Protein AF-A0A4Y7SS35-F1 (afdb_monomer)

Structure (mmCIF, N/CA/C/O backbone):
data_AF-A0A4Y7SS35-F1
#
_entry.id   AF-A0A4Y7SS35-F1
#
loop_
_atom_site.group_PDB
_atom_site.id
_atom_site.type_symbol
_atom_site.label_atom_id
_atom_site.label_alt_id
_atom_site.label_comp_id
_atom_site.label_asym_id
_atom_site.label_entity_id
_atom_site.label_seq_id
_atom_site.pdbx_PDB_ins_code
_atom_site.Cartn_x
_atom_site.Cartn_y
_atom_site.Cartn_z
_atom_site.occupancy
_atom_site.B_iso_or_equiv
_atom_site.auth_seq_id
_atom_site.auth_comp_id
_atom_site.auth_asym_id
_atom_site.auth_atom_id
_atom_site.pdbx_PDB_model_num
ATOM 1 N N . MET A 1 1 ? 35.206 49.335 -45.745 1.00 44.12 1 MET A N 1
ATOM 2 C CA . MET A 1 1 ? 34.176 50.021 -44.935 1.00 44.12 1 MET A CA 1
ATOM 3 C C . MET A 1 1 ? 33.235 48.944 -44.400 1.00 44.12 1 MET A C 1
ATOM 5 O O . MET A 1 1 ? 32.328 48.532 -45.107 1.00 44.12 1 MET A O 1
ATOM 9 N N . SER A 1 2 ? 33.541 48.370 -43.234 1.00 45.47 2 SER A N 1
ATOM 10 C CA . SER A 1 2 ? 32.733 47.291 -42.647 1.00 45.47 2 SER A CA 1
ATOM 11 C C . SER A 1 2 ? 31.618 47.924 -41.820 1.00 45.47 2 SER A C 1
ATOM 13 O O . SER A 1 2 ? 31.909 48.637 -40.863 1.00 45.47 2 SER A O 1
ATOM 15 N N . ARG A 1 3 ? 30.358 47.755 -42.234 1.00 48.19 3 ARG A N 1
ATOM 16 C CA . ARG A 1 3 ? 29.195 48.205 -41.459 1.00 48.19 3 ARG A CA 1
ATOM 17 C C . ARG A 1 3 ? 28.781 47.073 -40.529 1.00 48.19 3 ARG A C 1
ATOM 19 O O . ARG A 1 3 ? 28.286 46.047 -40.985 1.00 48.19 3 ARG A O 1
ATOM 26 N N . THR A 1 4 ? 28.988 47.268 -39.235 1.00 51.53 4 THR A N 1
ATOM 27 C CA . THR A 1 4 ? 28.409 46.433 -38.183 1.00 51.53 4 THR A CA 1
ATOM 28 C C . THR A 1 4 ? 26.897 46.657 -38.157 1.00 51.53 4 THR A C 1
ATOM 30 O O . THR A 1 4 ? 26.438 47.775 -37.934 1.00 51.53 4 THR A O 1
ATOM 33 N N . LEU A 1 5 ? 26.123 45.611 -38.445 1.00 57.34 5 LEU A N 1
ATOM 34 C CA . LEU A 1 5 ? 24.664 45.615 -38.329 1.00 57.34 5 LEU A CA 1
ATOM 35 C C . LEU A 1 5 ? 24.284 45.473 -36.850 1.00 57.34 5 LEU A C 1
ATOM 37 O O . LEU A 1 5 ? 24.518 44.423 -36.254 1.00 57.34 5 LEU A O 1
ATOM 41 N N . GLU A 1 6 ? 23.708 46.520 -36.261 1.00 62.72 6 GLU A N 1
ATOM 42 C CA . GLU A 1 6 ? 23.121 46.441 -34.922 1.00 62.72 6 GLU A CA 1
ATOM 43 C C . GLU A 1 6 ? 21.733 45.778 -34.984 1.00 62.72 6 GLU A C 1
ATOM 45 O O . GLU A 1 6 ? 20.915 46.128 -35.843 1.00 62.72 6 GLU A O 1
ATOM 50 N N . PRO A 1 7 ? 21.434 44.813 -34.097 1.00 63.06 7 PRO A N 1
ATOM 51 C CA . PRO A 1 7 ? 20.141 44.146 -34.082 1.00 63.06 7 PRO A CA 1
ATOM 52 C C . PRO A 1 7 ? 19.013 45.100 -33.661 1.00 63.06 7 PRO A C 1
ATOM 54 O O . PRO A 1 7 ? 19.144 45.902 -32.738 1.00 63.06 7 PRO A O 1
ATOM 57 N N . SER A 1 8 ? 17.862 44.977 -34.329 1.00 75.12 8 SER A N 1
ATOM 58 C CA . SER A 1 8 ? 16.644 45.738 -34.024 1.00 75.12 8 SER A CA 1
ATOM 59 C C . SER A 1 8 ? 16.166 45.493 -32.585 1.00 75.12 8 SER A C 1
ATOM 61 O O . SER A 1 8 ? 16.165 44.358 -32.108 1.00 75.12 8 SER A O 1
ATOM 63 N N . LYS A 1 9 ? 15.666 46.539 -31.909 1.00 72.50 9 LYS A N 1
ATOM 64 C CA . LYS A 1 9 ? 15.071 46.447 -30.559 1.00 72.50 9 LYS A CA 1
ATOM 65 C C . LYS A 1 9 ? 13.972 45.382 -30.469 1.00 72.50 9 LYS A C 1
ATOM 67 O O . LYS A 1 9 ? 13.859 44.698 -29.457 1.00 72.50 9 LYS A O 1
ATOM 72 N N . THR A 1 10 ? 13.211 45.187 -31.546 1.00 69.50 10 THR A N 1
ATOM 73 C CA . THR A 1 10 ? 12.178 44.150 -31.638 1.00 69.50 10 THR A CA 1
ATOM 74 C C . THR A 1 10 ? 12.792 42.751 -31.607 1.00 69.50 10 THR A C 1
ATOM 76 O O . THR A 1 10 ? 12.271 41.872 -30.927 1.00 69.50 10 THR A O 1
ATOM 79 N N . PHE A 1 11 ? 13.931 42.553 -32.274 1.00 71.88 11 PHE A N 1
ATOM 80 C CA . PHE A 1 11 ? 14.661 41.283 -32.287 1.00 71.88 11 PHE A CA 1
ATOM 81 C C . PHE A 1 11 ? 15.243 40.952 -30.904 1.00 71.88 11 PHE A C 1
ATOM 83 O O . PHE A 1 11 ? 15.115 39.826 -30.432 1.00 71.88 11 PHE A O 1
ATOM 90 N N . ILE A 1 12 ? 15.791 41.956 -30.210 1.00 71.19 12 ILE A N 1
ATOM 91 C CA . ILE A 1 12 ? 16.306 41.815 -28.838 1.00 71.19 12 ILE A CA 1
ATOM 92 C C . ILE A 1 12 ? 15.176 41.444 -27.862 1.00 71.19 12 ILE A C 1
ATOM 94 O O . ILE A 1 12 ? 15.350 40.550 -27.037 1.00 71.19 12 ILE A O 1
ATOM 98 N N . MET A 1 13 ? 14.000 42.066 -27.987 1.00 70.31 13 MET A N 1
ATOM 99 C CA . MET A 1 13 ? 12.847 41.795 -27.119 1.00 70.31 13 MET A CA 1
ATOM 100 C C . MET A 1 13 ? 12.282 40.376 -27.307 1.00 70.31 13 MET A C 1
ATOM 102 O O . MET A 1 13 ? 11.952 39.713 -26.326 1.00 70.31 13 MET A O 1
ATOM 106 N N . HIS A 1 14 ? 12.219 39.874 -28.546 1.00 70.81 14 HIS A N 1
ATOM 107 C CA . HIS A 1 14 ? 11.780 38.498 -28.819 1.00 70.81 14 HIS A CA 1
ATOM 108 C C . HIS A 1 14 ? 12.794 37.469 -28.308 1.00 70.81 14 HIS A C 1
ATOM 110 O O . HIS A 1 14 ? 12.395 36.454 -27.742 1.00 70.81 14 HIS A O 1
ATOM 116 N N . LEU A 1 15 ? 14.096 37.747 -28.444 1.00 69.25 15 LEU A N 1
ATOM 117 C CA . LEU A 1 15 ? 15.160 36.889 -27.920 1.00 69.25 15 LEU A CA 1
ATOM 118 C C . LEU A 1 15 ? 15.138 36.823 -26.384 1.00 69.25 15 LEU A C 1
ATOM 120 O O . LEU A 1 15 ? 15.286 35.744 -25.817 1.00 69.25 15 LEU A O 1
ATOM 124 N N . GLN A 1 16 ? 14.893 37.952 -25.711 1.00 67.81 16 GLN A N 1
ATOM 125 C CA . GLN A 1 16 ? 14.722 3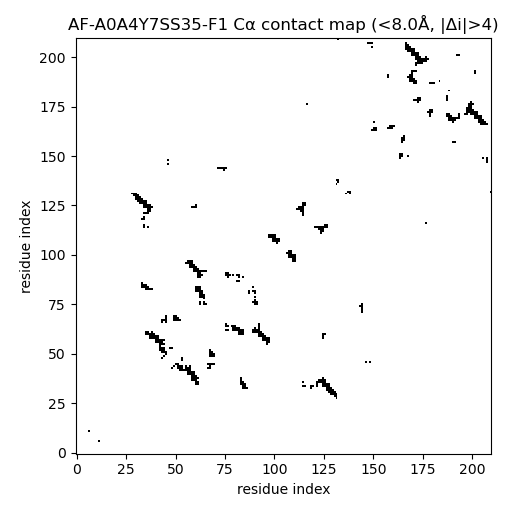8.003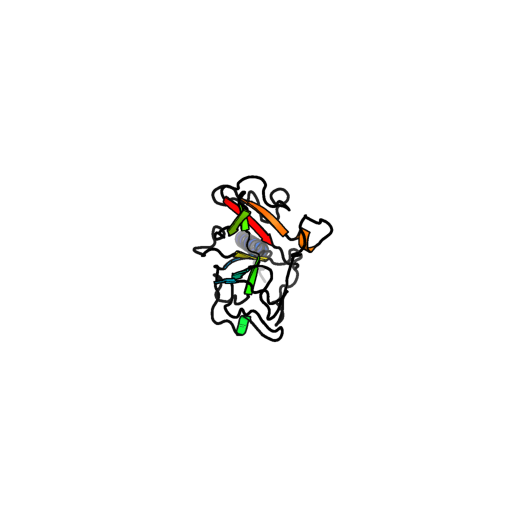 -24.255 1.00 67.81 16 GLN A CA 1
ATOM 126 C C . GLN A 1 16 ? 13.478 37.233 -23.794 1.00 67.81 16 GLN A C 1
ATOM 128 O O . GLN A 1 16 ? 13.557 36.475 -22.829 1.00 67.81 16 GLN A O 1
ATOM 133 N N . LEU A 1 17 ? 12.350 37.363 -24.500 1.00 63.91 17 LEU A N 1
ATOM 134 C CA . LEU A 1 17 ? 11.123 36.629 -24.182 1.00 63.91 17 LEU A CA 1
ATOM 135 C C . LEU A 1 17 ? 11.296 35.111 -24.371 1.00 63.91 17 LEU A C 1
ATOM 137 O O . LEU A 1 17 ? 10.851 34.333 -23.527 1.00 63.91 17 LEU A O 1
ATOM 141 N N . LEU A 1 18 ? 12.001 34.684 -25.427 1.00 63.09 18 LEU A N 1
ATOM 142 C CA . LEU A 1 18 ? 12.343 33.276 -25.650 1.00 63.09 18 LEU A CA 1
ATOM 143 C C . LEU A 1 18 ? 13.261 32.734 -24.546 1.00 63.09 18 LEU A C 1
ATOM 145 O O . LEU A 1 18 ? 13.047 31.628 -24.061 1.00 63.09 18 LEU A O 1
ATOM 149 N N . LEU A 1 19 ? 14.250 33.517 -24.109 1.00 61.34 19 LEU A N 1
ATOM 150 C CA . LEU A 1 19 ? 15.172 33.125 -23.040 1.00 61.34 19 LEU A CA 1
ATOM 151 C C . LEU A 1 19 ? 14.458 32.981 -21.680 1.00 61.34 19 LEU A C 1
ATOM 153 O O . LEU A 1 19 ? 14.781 32.084 -20.902 1.00 61.34 19 LEU A O 1
ATOM 157 N N . ILE A 1 20 ? 13.443 33.810 -21.409 1.00 63.06 20 ILE A N 1
ATOM 158 C CA . ILE A 1 20 ? 12.588 33.704 -20.213 1.00 63.06 20 ILE A CA 1
ATOM 159 C C . ILE A 1 20 ? 11.698 32.447 -20.278 1.00 63.06 20 ILE A C 1
ATOM 161 O O . ILE A 1 20 ? 11.588 31.720 -19.293 1.00 63.06 20 ILE A O 1
ATOM 165 N N . LEU A 1 21 ? 11.114 32.134 -21.439 1.00 60.41 21 LEU A N 1
ATOM 166 C CA . LEU A 1 21 ? 10.314 30.914 -21.636 1.00 60.41 21 LEU A CA 1
ATOM 167 C C . LEU A 1 21 ? 11.156 29.633 -21.524 1.00 60.41 21 LEU A C 1
ATOM 169 O O . LEU A 1 21 ? 10.708 28.655 -20.929 1.00 60.41 21 LEU A O 1
ATOM 173 N N . VAL A 1 22 ? 12.390 29.644 -22.038 1.00 61.06 22 VAL A N 1
ATOM 174 C CA . VAL A 1 22 ? 13.322 28.509 -21.935 1.00 61.06 22 VAL A CA 1
ATOM 175 C C . VAL A 1 22 ? 13.806 28.308 -20.493 1.00 61.06 22 VAL A C 1
ATOM 177 O O . VAL A 1 22 ? 13.935 27.173 -20.045 1.00 61.06 22 VAL A O 1
ATOM 180 N N . THR A 1 23 ? 14.023 29.380 -19.725 1.00 57.88 23 THR A N 1
ATOM 181 C CA . THR A 1 23 ? 14.453 29.272 -18.315 1.00 57.88 23 THR A CA 1
ATOM 182 C C . THR A 1 23 ? 13.321 28.872 -17.361 1.00 57.88 23 THR A C 1
ATOM 184 O O . THR A 1 23 ? 13.587 28.217 -16.353 1.00 57.88 23 THR A O 1
ATOM 187 N N . ALA A 1 24 ? 12.057 29.157 -17.695 1.00 56.38 24 ALA A N 1
ATOM 188 C CA . ALA A 1 24 ? 10.892 28.728 -16.913 1.00 56.38 24 ALA A CA 1
ATOM 189 C C . ALA A 1 24 ? 10.638 27.202 -16.939 1.00 56.38 24 ALA A C 1
ATOM 191 O O . ALA A 1 24 ? 9.894 26.690 -16.103 1.00 56.38 24 ALA A O 1
ATOM 192 N N . ALA A 1 25 ? 11.269 26.454 -17.852 1.00 56.38 25 ALA A N 1
ATOM 193 C CA . ALA A 1 25 ? 11.045 25.016 -18.027 1.00 56.38 25 ALA A CA 1
ATOM 194 C C . ALA A 1 25 ? 11.805 24.103 -17.035 1.00 56.38 25 ALA A C 1
ATOM 196 O O . ALA A 1 25 ? 11.626 22.887 -17.064 1.00 56.38 25 ALA A O 1
ATOM 197 N N . TYR A 1 26 ? 12.658 24.636 -16.152 1.00 56.25 26 TYR A N 1
ATOM 198 C CA . TYR A 1 26 ? 13.700 23.819 -15.505 1.00 56.25 26 TYR A CA 1
ATOM 199 C C . TYR A 1 26 ? 13.378 23.187 -14.143 1.00 56.25 26 TYR A C 1
ATOM 201 O O . TYR A 1 26 ? 14.266 22.579 -13.548 1.00 56.25 26 TYR A O 1
ATOM 209 N N . LYS A 1 27 ? 12.138 23.249 -13.640 1.00 53.72 27 LYS A N 1
ATOM 210 C CA . LYS A 1 27 ? 11.751 22.497 -12.427 1.00 53.72 27 LYS A CA 1
ATOM 211 C C . LYS A 1 27 ? 10.343 21.914 -12.516 1.00 53.72 27 LYS A C 1
ATOM 213 O O . LYS A 1 27 ? 9.444 22.323 -11.788 1.00 53.72 27 LYS A O 1
ATOM 218 N N . ALA A 1 28 ? 10.155 20.928 -13.390 1.00 58.16 28 ALA A N 1
ATOM 219 C CA . ALA A 1 28 ? 9.008 20.036 -13.267 1.00 58.16 28 ALA A CA 1
ATOM 220 C C . ALA A 1 28 ? 9.237 19.112 -12.061 1.00 58.16 28 ALA A C 1
ATOM 222 O O . ALA A 1 28 ? 10.205 18.349 -12.040 1.00 58.16 28 ALA A O 1
ATOM 223 N N . ASN A 1 29 ? 8.365 19.193 -11.051 1.00 63.28 29 ASN A N 1
ATOM 224 C CA . ASN A 1 29 ? 8.290 18.135 -10.054 1.00 63.28 29 ASN A CA 1
ATOM 225 C C . ASN A 1 29 ? 7.435 16.992 -10.600 1.00 63.28 29 ASN A C 1
ATOM 227 O O . ASN A 1 29 ? 6.220 17.147 -10.696 1.00 63.28 29 ASN A O 1
ATOM 231 N N . ALA A 1 30 ? 8.059 15.884 -11.013 1.00 71.12 30 ALA A N 1
ATOM 232 C CA . ALA A 1 30 ? 7.342 14.740 -11.558 1.00 71.12 30 ALA A CA 1
ATOM 233 C C . ALA A 1 30 ? 6.694 13.921 -10.431 1.00 71.12 30 ALA A C 1
ATOM 235 O O . ALA A 1 30 ? 7.355 13.493 -9.483 1.00 71.12 30 ALA A O 1
ATOM 236 N N . LEU A 1 31 ? 5.384 13.712 -10.552 1.00 82.12 31 LEU A N 1
ATOM 237 C CA . LEU A 1 31 ? 4.589 12.835 -9.703 1.00 82.12 31 LEU A CA 1
ATOM 238 C C . LEU A 1 31 ? 3.826 11.879 -10.615 1.00 82.12 31 LEU A C 1
ATOM 240 O O . LEU A 1 31 ? 3.039 12.330 -11.447 1.00 82.12 31 LEU A O 1
ATOM 244 N N . LEU A 1 32 ? 4.013 10.574 -10.425 1.00 88.69 32 LEU A N 1
ATOM 245 C CA . LEU A 1 32 ? 3.102 9.586 -10.996 1.00 88.69 32 LEU A CA 1
ATOM 246 C C . LEU A 1 32 ? 2.025 9.291 -9.963 1.00 88.69 32 LEU A C 1
ATOM 248 O O . LEU A 1 32 ? 2.339 8.938 -8.829 1.00 88.69 32 LEU A O 1
ATOM 252 N N . ARG A 1 33 ? 0.763 9.454 -10.358 1.00 90.31 33 ARG A N 1
ATOM 253 C CA . ARG A 1 33 ? -0.406 9.142 -9.537 1.00 90.31 33 ARG A CA 1
ATOM 254 C C . ARG A 1 33 ? -1.377 8.323 -10.367 1.00 90.31 33 ARG A C 1
ATOM 256 O O . ARG A 1 33 ? -1.893 8.818 -11.364 1.00 90.31 33 ARG A O 1
ATOM 263 N N . PHE A 1 34 ? -1.641 7.099 -9.938 1.00 92.94 34 PHE A N 1
ATOM 264 C CA . PHE A 1 34 ? -2.451 6.161 -10.705 1.00 92.94 34 PHE A CA 1
ATOM 265 C C . PHE A 1 34 ? -3.205 5.185 -9.812 1.00 92.94 34 PHE A C 1
ATOM 267 O O . PHE A 1 34 ? -2.867 5.005 -8.642 1.00 92.94 34 PHE A O 1
ATOM 274 N N . ALA A 1 35 ? -4.265 4.590 -10.353 1.00 95.19 35 ALA A N 1
ATOM 275 C CA . ALA A 1 35 ? -5.055 3.598 -9.642 1.00 95.19 35 ALA A CA 1
ATOM 276 C C . ALA A 1 35 ? -4.649 2.184 -10.057 1.00 95.19 35 ALA A C 1
ATOM 278 O O . ALA A 1 35 ? -4.351 1.935 -11.225 1.00 95.19 35 ALA A O 1
ATOM 279 N N . CYS A 1 36 ? -4.712 1.260 -9.105 1.00 96.38 36 CYS A N 1
ATOM 280 C CA . CYS A 1 36 ? -4.679 -0.170 -9.368 1.00 96.38 36 CYS A CA 1
ATOM 281 C C . CYS A 1 36 ? -5.900 -0.813 -8.722 1.00 96.38 36 CYS A C 1
ATOM 283 O O . CYS A 1 36 ? -6.144 -0.623 -7.528 1.00 96.38 36 CYS A O 1
ATOM 285 N N . SER A 1 37 ? -6.682 -1.543 -9.514 1.00 95.62 37 SER A N 1
ATOM 286 C CA . SER A 1 37 ? -7.900 -2.208 -9.039 1.00 95.62 37 SER A CA 1
ATOM 287 C C . SER A 1 37 ? -7.567 -3.405 -8.149 1.00 95.62 37 SER A C 1
ATOM 289 O O . SER A 1 37 ? -6.480 -3.976 -8.244 1.00 95.62 37 SER A O 1
ATOM 291 N N . GLN A 1 38 ? -8.508 -3.805 -7.292 1.00 95.19 38 GLN A N 1
ATOM 292 C CA . GLN A 1 38 ? -8.378 -5.015 -6.481 1.00 95.19 38 GLN A CA 1
ATOM 293 C C . GLN A 1 38 ? -8.185 -6.232 -7.397 1.00 95.19 38 GLN A C 1
ATOM 295 O O . GLN A 1 38 ? -9.093 -6.569 -8.153 1.00 95.19 38 GLN A O 1
ATOM 300 N N . LEU A 1 39 ? -7.036 -6.905 -7.288 1.00 94.56 39 LEU A N 1
ATOM 301 C CA . LEU A 1 39 ? -6.815 -8.200 -7.929 1.00 94.56 39 LEU A CA 1
ATOM 302 C C . LEU A 1 39 ? -7.535 -9.285 -7.124 1.00 94.56 39 LEU A C 1
ATOM 304 O O . LEU A 1 39 ? -8.404 -9.991 -7.624 1.00 94.56 39 LEU A O 1
ATOM 308 N N . VAL A 1 40 ? -7.197 -9.371 -5.839 1.00 95.06 40 VAL A N 1
ATOM 309 C CA . VAL A 1 40 ? -7.627 -10.443 -4.940 1.00 95.06 40 VAL A CA 1
ATOM 310 C C . VAL A 1 40 ? -7.482 -9.997 -3.480 1.00 95.06 40 VAL A C 1
ATOM 312 O O . VAL A 1 40 ? -6.727 -9.072 -3.174 1.00 95.06 40 VAL A O 1
ATOM 315 N N . VAL A 1 41 ? -8.248 -10.615 -2.575 1.00 95.69 41 VAL A N 1
ATOM 316 C CA . VAL A 1 41 ? -8.084 -10.457 -1.125 1.00 95.69 41 VAL A CA 1
ATOM 317 C C . VAL A 1 41 ? -7.820 -11.816 -0.503 1.00 95.69 41 VAL A C 1
ATOM 319 O O . VAL A 1 41 ? -8.732 -12.632 -0.429 1.00 95.69 41 VAL A O 1
ATOM 322 N N . GLU A 1 42 ? -6.590 -12.038 -0.051 1.00 96.25 42 GLU A N 1
ATOM 323 C CA . GLU A 1 42 ? -6.121 -13.347 0.408 1.00 96.25 42 GLU A CA 1
ATOM 324 C C . GLU A 1 42 ? -5.179 -13.243 1.603 1.00 96.25 42 GLU A C 1
ATOM 326 O O . GLU A 1 42 ? -4.635 -12.183 1.928 1.00 96.25 42 GLU A O 1
ATOM 331 N N . ARG A 1 43 ? -4.995 -14.372 2.292 1.00 96.44 43 ARG A N 1
ATOM 332 C CA . ARG A 1 43 ? -4.089 -14.491 3.445 1.00 96.44 43 ARG A CA 1
ATOM 333 C C . ARG A 1 43 ? -2.658 -14.765 2.994 1.00 96.44 43 ARG A C 1
ATOM 335 O O . ARG A 1 43 ? -2.021 -15.698 3.479 1.00 96.44 43 ARG A O 1
ATOM 342 N N . PHE A 1 44 ? -2.165 -13.977 2.047 1.00 96.19 44 PHE A N 1
ATOM 343 C CA . PHE A 1 44 ? -0.812 -14.093 1.508 1.00 96.19 44 PHE A CA 1
ATOM 344 C C . PHE A 1 44 ? 0.030 -12.916 1.982 1.00 96.19 44 PHE A C 1
ATOM 346 O O . PHE A 1 44 ? -0.397 -11.766 1.904 1.00 96.19 44 PHE A O 1
ATOM 353 N N . ASP A 1 45 ? 1.212 -13.222 2.505 1.00 95.62 45 ASP A N 1
ATOM 354 C CA . ASP A 1 45 ? 2.215 -12.233 2.888 1.00 95.62 45 ASP A CA 1
ATOM 355 C C . ASP A 1 45 ? 3.612 -12.827 2.686 1.00 95.62 45 ASP A C 1
ATOM 357 O O . ASP A 1 45 ? 4.229 -13.330 3.628 1.00 95.62 45 ASP A O 1
ATOM 361 N N . PRO A 1 46 ? 4.107 -12.831 1.444 1.00 94.50 46 PRO A N 1
ATOM 362 C CA . PRO A 1 46 ? 5.377 -13.464 1.118 1.00 94.50 46 PRO A CA 1
ATOM 363 C C . PRO A 1 46 ? 6.600 -12.732 1.696 1.00 94.50 46 PRO A C 1
ATOM 365 O O . PRO A 1 46 ? 7.716 -13.235 1.574 1.00 94.50 46 PRO A O 1
ATOM 368 N N . LEU A 1 47 ? 6.426 -11.556 2.316 1.00 93.25 47 LEU A N 1
ATOM 369 C CA . LEU A 1 47 ? 7.505 -10.866 3.030 1.00 93.25 47 LEU A CA 1
ATOM 370 C C . LEU A 1 47 ? 7.568 -11.260 4.505 1.00 93.25 47 LEU A C 1
ATOM 372 O O . LEU A 1 47 ? 8.667 -11.443 5.023 1.00 93.25 47 LEU A O 1
ATOM 376 N N . VAL A 1 48 ? 6.422 -11.403 5.177 1.00 93.12 48 VAL A N 1
ATOM 377 C CA . VAL A 1 48 ? 6.379 -11.707 6.620 1.00 93.12 48 VAL A CA 1
ATOM 378 C C . VAL A 1 48 ? 6.261 -13.207 6.895 1.00 93.12 48 VAL A C 1
ATOM 380 O O . VAL A 1 48 ? 6.884 -13.717 7.824 1.00 93.12 48 VAL A O 1
ATOM 383 N N . THR A 1 49 ? 5.477 -13.933 6.097 1.00 94.19 49 THR A N 1
ATOM 384 C CA . THR A 1 49 ? 5.212 -15.370 6.269 1.00 94.19 49 THR A CA 1
ATOM 385 C C . THR A 1 49 ? 5.343 -16.126 4.938 1.00 94.19 49 THR A C 1
ATOM 387 O O . THR A 1 49 ? 4.352 -16.671 4.444 1.00 94.19 49 THR A O 1
ATOM 390 N N . PRO A 1 50 ? 6.544 -16.171 4.332 1.00 94.44 50 PRO A N 1
ATOM 391 C CA . PRO A 1 50 ? 6.753 -16.814 3.037 1.00 94.44 50 PRO A CA 1
ATOM 392 C C . PRO A 1 50 ? 6.386 -18.302 3.074 1.00 94.44 50 PRO A C 1
ATOM 394 O O . PRO A 1 50 ? 6.812 -19.042 3.960 1.00 94.44 50 PRO A O 1
ATOM 397 N N . GLY A 1 51 ? 5.587 -18.736 2.100 1.00 95.44 51 GLY A N 1
ATOM 398 C CA . GLY A 1 51 ? 5.135 -20.122 1.952 1.00 95.44 51 GLY A CA 1
ATOM 399 C C . GLY A 1 51 ? 4.073 -20.563 2.963 1.00 95.44 51 GLY A C 1
ATOM 400 O O . GLY A 1 51 ? 3.705 -21.735 2.981 1.00 95.44 51 GLY A O 1
ATOM 401 N N . MET A 1 52 ? 3.574 -19.655 3.808 1.00 96.25 52 MET A N 1
ATOM 402 C CA . MET A 1 52 ? 2.614 -19.960 4.867 1.00 96.25 52 MET A CA 1
ATOM 403 C C . MET A 1 52 ? 1.395 -19.044 4.803 1.00 96.25 52 MET A C 1
ATOM 405 O O . MET A 1 52 ? 1.481 -17.885 4.401 1.00 96.25 52 MET A O 1
ATOM 409 N N . VAL A 1 53 ? 0.250 -19.558 5.259 1.00 96.88 53 VAL A N 1
ATOM 410 C CA . VAL A 1 53 ? -0.973 -18.759 5.398 1.00 96.88 53 VAL A CA 1
ATOM 411 C C . VAL A 1 53 ? -0.724 -17.627 6.394 1.00 96.88 53 VAL A C 1
ATOM 413 O O . VAL A 1 53 ? -0.456 -17.872 7.572 1.00 96.88 53 VAL A O 1
ATOM 416 N N . SER A 1 54 ? -0.853 -16.385 5.930 1.00 95.00 54 SER A N 1
ATOM 417 C CA . SER A 1 54 ? -0.601 -15.194 6.737 1.00 95.00 54 SER A CA 1
ATOM 418 C C . SER A 1 54 ? -1.606 -15.073 7.890 1.00 95.00 54 SER A C 1
ATOM 420 O O . SER A 1 54 ? -2.796 -15.391 7.730 1.00 95.00 54 SER A O 1
ATOM 422 N N . PRO A 1 55 ? -1.182 -14.596 9.076 1.00 93.06 55 PRO A N 1
ATOM 423 C CA . PRO A 1 55 ? -2.102 -14.240 10.155 1.00 93.06 55 PRO A CA 1
ATOM 424 C C . PRO A 1 55 ? -3.017 -13.059 9.790 1.00 93.06 55 PRO A C 1
ATOM 426 O O . PRO A 1 55 ? -4.090 -12.936 10.379 1.00 93.06 55 PRO A O 1
ATOM 429 N N . HIS A 1 56 ? -2.639 -12.232 8.809 1.00 92.19 56 HIS A N 1
ATOM 430 C CA . HIS A 1 56 ? -3.446 -11.120 8.311 1.00 92.19 56 HIS A CA 1
ATOM 431 C C . HIS A 1 56 ? -4.047 -11.422 6.939 1.00 92.19 56 HIS A C 1
ATOM 433 O O . HIS A 1 56 ? -3.575 -12.277 6.191 1.00 92.19 56 HIS A O 1
ATOM 439 N N . LEU A 1 57 ? -5.128 -10.708 6.627 1.00 95.12 57 LEU A N 1
ATOM 440 C CA . LEU A 1 57 ? -5.742 -10.714 5.308 1.00 95.12 57 LEU A CA 1
ATOM 441 C C . LEU A 1 57 ? -5.321 -9.442 4.572 1.00 95.12 57 LEU A C 1
ATOM 443 O O . LEU A 1 57 ? -5.409 -8.343 5.129 1.00 95.12 57 LEU A O 1
ATOM 447 N N . HIS A 1 58 ? -4.892 -9.594 3.324 1.00 96.19 58 HIS A N 1
ATOM 448 C CA . HIS A 1 58 ? -4.371 -8.498 2.522 1.00 96.19 58 HIS A CA 1
ATOM 449 C C . HIS A 1 58 ? -5.222 -8.270 1.283 1.00 96.19 58 HIS A C 1
ATOM 451 O O . HIS A 1 58 ? -5.678 -9.217 0.648 1.00 96.19 58 HIS A O 1
ATOM 457 N N . GLN A 1 59 ? -5.423 -7.003 0.927 1.00 96.12 59 GLN A N 1
ATOM 458 C CA . GLN A 1 59 ? -5.864 -6.628 -0.408 1.00 96.12 59 GLN A CA 1
ATOM 459 C C . GLN A 1 59 ? -4.636 -6.542 -1.308 1.00 96.12 59 GLN A C 1
ATOM 461 O O . GLN A 1 59 ? -3.716 -5.801 -0.979 1.00 96.12 59 GLN A O 1
ATOM 466 N N . ILE A 1 60 ? -4.658 -7.233 -2.443 1.00 97.19 60 ILE A N 1
ATOM 467 C CA . ILE A 1 60 ? -3.549 -7.308 -3.398 1.00 97.19 60 ILE A CA 1
ATOM 468 C C . ILE A 1 60 ? -3.946 -6.597 -4.699 1.00 97.19 60 ILE A C 1
ATOM 470 O O . ILE A 1 60 ? -5.085 -6.724 -5.162 1.00 97.19 60 ILE A O 1
ATOM 474 N N . VAL A 1 61 ? -3.013 -5.840 -5.279 1.00 97.62 61 VAL A N 1
ATOM 475 C CA . VAL A 1 61 ? -3.133 -5.163 -6.582 1.00 97.62 61 VAL A CA 1
ATOM 476 C C . VAL A 1 61 ? -1.804 -5.229 -7.350 1.00 97.62 61 VAL A C 1
ATOM 478 O O . VAL A 1 61 ? -0.760 -5.527 -6.765 1.00 97.62 61 VAL A O 1
ATOM 481 N N . GLY A 1 62 ? -1.830 -4.853 -8.630 1.00 97.62 62 GLY A N 1
ATOM 482 C CA . GLY A 1 62 ? -0.647 -4.760 -9.483 1.00 97.62 62 GLY A CA 1
ATOM 483 C C . GLY A 1 62 ? -0.491 -5.981 -10.381 1.00 97.62 62 GLY A C 1
ATOM 484 O O . GLY A 1 62 ? -1.495 -6.483 -10.890 1.00 97.62 62 GLY A O 1
ATOM 485 N N . GLY A 1 63 ? 0.752 -6.423 -10.582 1.00 97.31 63 GLY A N 1
ATOM 486 C CA . GLY A 1 63 ? 1.093 -7.588 -11.402 1.00 97.31 63 GLY A CA 1
ATOM 487 C C . GLY A 1 63 ? 0.471 -8.898 -10.901 1.00 97.31 63 GLY A C 1
ATOM 488 O O . GLY A 1 63 ? 0.207 -9.057 -9.707 1.00 97.31 63 GLY A O 1
ATOM 489 N N . ASP A 1 64 ? 0.264 -9.851 -11.808 1.00 95.94 64 ASP A N 1
ATOM 490 C CA . ASP A 1 64 ? -0.293 -11.183 -11.526 1.00 95.94 64 ASP A CA 1
ATOM 491 C C . ASP A 1 64 ? 0.742 -12.221 -11.057 1.00 95.94 64 ASP A C 1
ATOM 493 O O . ASP A 1 64 ? 0.350 -13.283 -10.573 1.00 95.94 64 ASP A O 1
ATOM 497 N N . ALA A 1 65 ? 2.047 -11.924 -11.104 1.00 95.06 65 ALA A N 1
ATOM 498 C CA . ALA A 1 65 ? 3.083 -12.760 -10.486 1.00 95.06 65 ALA A CA 1
ATOM 499 C C . ALA A 1 65 ? 3.115 -12.606 -8.952 1.00 95.06 65 ALA A C 1
ATOM 501 O O . ALA A 1 65 ? 4.123 -12.200 -8.370 1.00 95.06 65 ALA A O 1
ATOM 502 N N . PHE A 1 66 ? 2.001 -12.922 -8.290 1.00 94.56 66 PHE A N 1
ATOM 503 C CA . PHE A 1 66 ? 1.850 -12.855 -6.841 1.00 94.56 66 PHE A CA 1
ATOM 504 C C . PHE A 1 66 ? 1.503 -14.229 -6.266 1.00 94.56 66 PHE A C 1
ATOM 506 O O . PHE A 1 66 ? 0.448 -14.788 -6.555 1.00 94.56 66 PHE A O 1
ATOM 513 N N . ASP A 1 67 ? 2.388 -14.764 -5.429 1.00 92.81 67 ASP A N 1
ATOM 514 C CA . ASP A 1 67 ? 2.257 -16.098 -4.841 1.00 92.81 67 ASP A CA 1
ATOM 515 C C . ASP A 1 67 ? 2.694 -16.090 -3.370 1.00 92.81 67 ASP A C 1
ATOM 517 O O . ASP A 1 67 ? 3.518 -15.280 -2.945 1.00 92.81 67 ASP A O 1
ATOM 521 N N . ILE A 1 68 ? 2.173 -17.022 -2.576 1.00 93.88 68 ILE A N 1
ATOM 522 C CA . ILE A 1 68 ? 2.452 -17.134 -1.143 1.00 93.88 68 ILE A CA 1
ATOM 523 C C . ILE A 1 68 ? 3.948 -17.345 -0.847 1.00 93.88 68 ILE A C 1
ATOM 525 O O . ILE A 1 68 ? 4.418 -16.971 0.227 1.00 93.88 68 ILE A O 1
ATOM 529 N N . GLY A 1 69 ? 4.706 -17.927 -1.785 1.00 91.62 69 GLY A N 1
ATOM 530 C CA . GLY A 1 69 ? 6.135 -18.209 -1.629 1.00 91.62 69 GLY A CA 1
ATOM 531 C C . GLY A 1 69 ? 7.096 -17.114 -2.108 1.00 91.62 69 GLY A C 1
ATOM 532 O O . GLY A 1 69 ? 8.200 -17.048 -1.575 1.00 91.62 69 GLY A O 1
ATOM 533 N N . MET A 1 70 ? 6.705 -16.297 -3.103 1.00 90.25 70 MET A N 1
ATOM 534 C CA . MET A 1 70 ? 7.537 -15.354 -3.890 1.00 90.25 70 MET A CA 1
ATOM 535 C C . MET A 1 70 ? 9.027 -15.328 -3.498 1.00 90.25 70 MET A C 1
ATOM 537 O O . MET A 1 70 ? 9.465 -14.504 -2.690 1.00 90.25 70 MET A O 1
ATOM 541 N N . HIS A 1 71 ? 9.835 -16.206 -4.096 1.00 87.00 71 HIS A N 1
ATOM 542 C CA . HIS A 1 71 ? 11.271 -16.304 -3.809 1.00 87.00 71 HIS A CA 1
ATOM 543 C C . HIS A 1 71 ? 12.034 -15.030 -4.199 1.00 87.00 71 HIS A C 1
ATOM 545 O O . HIS A 1 71 ? 11.721 -14.402 -5.209 1.00 87.00 71 HIS A O 1
ATOM 551 N N . ALA A 1 72 ? 13.031 -14.637 -3.396 1.00 83.19 72 ALA A N 1
ATOM 552 C CA . ALA A 1 72 ? 13.796 -13.392 -3.573 1.00 83.19 72 ALA A CA 1
ATOM 553 C C . ALA A 1 72 ? 14.542 -13.294 -4.913 1.00 83.19 72 ALA A C 1
ATOM 555 O O . ALA A 1 72 ? 14.724 -12.190 -5.422 1.00 83.19 72 ALA A O 1
ATOM 556 N N . ASP A 1 73 ? 14.905 -14.435 -5.500 1.00 86.44 73 ASP A N 1
ATOM 557 C CA . ASP A 1 73 ? 15.625 -14.507 -6.775 1.00 86.44 73 ASP A CA 1
ATOM 558 C C . ASP A 1 73 ? 14.722 -14.272 -7.999 1.00 86.44 73 ASP A C 1
ATOM 560 O O . ASP A 1 73 ? 15.213 -13.994 -9.103 1.00 86.44 73 ASP A O 1
ATOM 564 N N . ASN A 1 74 ? 13.401 -14.351 -7.811 1.00 88.00 74 ASN A N 1
ATOM 565 C CA . ASN A 1 74 ? 12.433 -14.133 -8.876 1.00 88.00 74 ASN A CA 1
ATOM 566 C C . ASN A 1 74 ? 12.390 -12.656 -9.275 1.00 88.00 74 ASN A C 1
ATOM 568 O O . ASN A 1 74 ? 12.333 -11.754 -8.437 1.00 88.00 74 ASN A O 1
ATOM 572 N N . ASP A 1 75 ? 12.348 -12.419 -10.583 1.00 90.12 75 ASP A N 1
ATOM 573 C CA . ASP A 1 75 ? 12.059 -11.107 -11.151 1.00 90.12 75 ASP A CA 1
ATOM 574 C C . ASP A 1 75 ? 10.563 -11.012 -11.461 1.00 90.12 75 ASP A C 1
ATOM 576 O O . ASP A 1 75 ? 10.114 -11.261 -12.579 1.00 90.12 75 ASP A O 1
ATOM 580 N N . LEU A 1 76 ? 9.785 -10.740 -10.416 1.00 92.19 76 LEU A N 1
ATOM 581 C CA . LEU A 1 76 ? 8.321 -10.811 -10.435 1.00 92.19 76 LEU A CA 1
ATOM 582 C C . LEU A 1 76 ? 7.685 -9.925 -11.524 1.00 92.19 76 LEU A C 1
ATOM 584 O O . LEU A 1 76 ? 6.790 -10.419 -12.216 1.00 92.19 76 LEU A O 1
ATOM 588 N N . PRO A 1 77 ? 8.168 -8.688 -11.778 1.00 92.38 77 PRO A N 1
ATOM 589 C CA . PRO A 1 77 ? 7.684 -7.897 -12.906 1.00 92.38 77 PRO A CA 1
ATOM 590 C C . PRO A 1 77 ? 7.828 -8.600 -14.261 1.00 92.38 77 PRO A C 1
ATOM 592 O O . PRO A 1 77 ? 6.927 -8.516 -15.084 1.00 92.38 77 PRO A O 1
ATOM 595 N N . THR A 1 78 ? 8.922 -9.336 -14.494 1.00 92.31 78 THR A N 1
ATOM 596 C CA . THR A 1 78 ? 9.141 -10.053 -15.770 1.00 92.31 78 THR A CA 1
ATOM 597 C C . THR A 1 78 ? 8.321 -11.334 -15.907 1.00 92.31 78 THR A C 1
ATOM 599 O O . THR A 1 78 ? 8.135 -11.828 -17.015 1.00 92.31 78 THR A O 1
ATOM 602 N N . MET A 1 79 ? 7.853 -11.885 -14.787 1.00 94.44 79 MET A N 1
ATOM 603 C CA . MET A 1 79 ? 6.994 -13.069 -14.758 1.00 94.44 79 MET A CA 1
ATOM 604 C C . MET A 1 79 ? 5.513 -12.717 -14.918 1.00 94.44 79 MET A C 1
ATOM 606 O O . MET A 1 79 ? 4.716 -13.599 -15.229 1.00 94.44 79 MET A O 1
ATOM 610 N N . SER A 1 80 ? 5.146 -11.457 -14.674 1.00 96.12 80 SER A N 1
ATOM 611 C CA . SER A 1 80 ? 3.763 -11.002 -14.769 1.00 96.12 80 SER A CA 1
ATOM 612 C C . SER A 1 80 ? 3.339 -10.854 -16.230 1.00 96.12 80 SER A C 1
ATOM 614 O O . SER A 1 80 ? 4.093 -10.349 -17.061 1.00 96.12 80 SER A O 1
ATOM 616 N N . THR A 1 81 ? 2.117 -11.274 -16.546 1.00 97.19 81 THR A N 1
ATOM 617 C CA . THR A 1 81 ? 1.518 -11.150 -17.885 1.00 97.19 81 THR A CA 1
ATOM 618 C C . THR A 1 81 ? 0.429 -10.086 -17.948 1.00 97.19 81 THR A C 1
ATOM 620 O O . THR A 1 81 ? 0.077 -9.620 -19.032 1.00 97.19 81 THR A O 1
ATOM 623 N N . CYS A 1 82 ? -0.089 -9.663 -16.795 1.00 96.31 82 CYS A N 1
ATOM 624 C CA . CYS A 1 82 ? -1.052 -8.578 -16.685 1.00 96.31 82 CYS A CA 1
ATOM 625 C C . CYS A 1 82 ? -0.835 -7.767 -15.401 1.00 96.31 82 CYS A C 1
ATOM 627 O O . CYS A 1 82 ? -0.100 -8.171 -14.502 1.00 96.31 82 CYS A O 1
ATOM 629 N N . THR A 1 83 ? -1.466 -6.595 -15.329 1.00 97.50 83 THR A N 1
ATOM 630 C CA . THR A 1 83 ? -1.468 -5.729 -14.146 1.00 97.50 83 THR A CA 1
ATOM 631 C C . THR A 1 83 ? -2.854 -5.134 -13.938 1.00 97.50 83 THR A C 1
ATOM 633 O O . THR A 1 83 ? -3.577 -4.873 -14.901 1.00 97.50 83 THR A O 1
ATOM 636 N N . THR A 1 84 ? -3.244 -4.905 -12.682 1.00 96.69 84 THR A N 1
ATOM 637 C CA . THR A 1 84 ? -4.488 -4.188 -12.358 1.00 96.69 84 THR A CA 1
ATOM 638 C C . THR A 1 84 ? -4.332 -2.667 -12.343 1.00 96.69 84 THR A C 1
ATOM 640 O O . THR A 1 84 ? -5.314 -1.958 -12.090 1.00 96.69 84 THR A O 1
ATOM 643 N N . CYS A 1 85 ? -3.117 -2.164 -12.575 1.00 96.19 85 CYS A N 1
ATOM 644 C CA . CYS A 1 85 ? -2.786 -0.746 -12.615 1.00 96.19 85 CYS A CA 1
ATOM 645 C C . CYS A 1 85 ? -3.176 -0.086 -13.942 1.00 96.19 85 CYS A C 1
ATOM 647 O O . CYS A 1 85 ? -3.196 -0.726 -14.989 1.00 96.19 85 CYS A O 1
ATOM 649 N N . THR A 1 86 ? -3.471 1.218 -13.917 1.00 94.19 86 THR A N 1
ATOM 650 C CA . THR A 1 86 ? -3.788 1.966 -15.149 1.00 94.19 86 THR A CA 1
ATOM 651 C C . THR A 1 86 ? -2.585 2.135 -16.078 1.00 94.19 86 THR A C 1
ATOM 653 O O . THR A 1 86 ? -2.783 2.333 -17.273 1.00 94.19 86 THR A O 1
ATOM 656 N N . TYR A 1 87 ? -1.358 2.090 -15.549 1.00 93.00 87 TYR A N 1
ATOM 657 C CA . TYR A 1 87 ? -0.144 2.024 -16.365 1.00 93.00 87 TYR A CA 1
ATOM 658 C C . TYR A 1 87 ? 0.164 0.565 -16.687 1.00 93.00 87 TYR A C 1
ATOM 660 O O . TYR A 1 87 ? 0.446 -0.219 -15.781 1.00 93.00 87 TYR A O 1
ATOM 668 N N . SER A 1 88 ? 0.118 0.216 -17.973 1.00 93.38 88 SER A N 1
ATOM 669 C CA . SER A 1 88 ? 0.377 -1.139 -18.475 1.00 93.38 88 SER A CA 1
ATOM 670 C C . SER A 1 88 ? 1.810 -1.612 -18.247 1.00 93.38 88 SER A C 1
A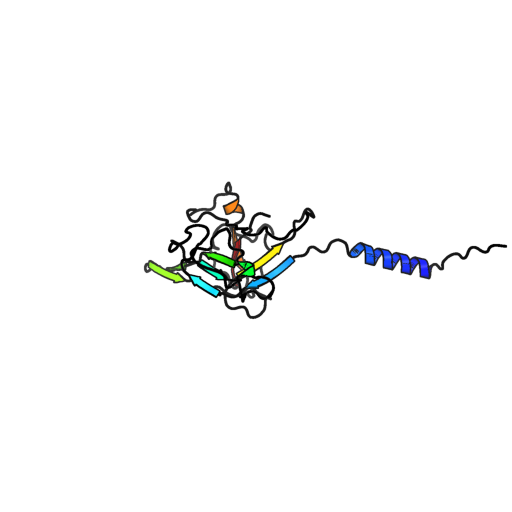TOM 672 O O . SER A 1 88 ? 2.080 -2.805 -18.307 1.00 93.38 88 SER A O 1
ATOM 674 N N . GLU A 1 89 ? 2.726 -0.682 -17.998 1.00 92.75 89 GLU A N 1
ATOM 675 C CA . GLU A 1 89 ? 4.144 -0.940 -17.782 1.00 92.75 89 GLU A CA 1
ATOM 676 C C . GLU A 1 89 ? 4.466 -1.276 -16.318 1.00 92.75 89 GLU A C 1
ATOM 678 O O . GLU A 1 89 ? 5.580 -1.718 -16.030 1.00 92.75 89 GLU A O 1
ATOM 683 N N . ASP A 1 90 ? 3.528 -1.061 -15.386 1.00 93.94 90 ASP A N 1
ATOM 684 C CA . ASP A 1 90 ? 3.755 -1.342 -13.968 1.00 93.94 90 ASP A CA 1
ATOM 685 C C . ASP A 1 90 ? 3.276 -2.744 -13.582 1.00 93.94 90 ASP A C 1
ATOM 687 O O . ASP A 1 90 ? 2.098 -2.975 -13.298 1.00 93.94 90 ASP A O 1
ATOM 691 N N . PHE A 1 91 ? 4.226 -3.676 -13.537 1.00 95.38 91 PHE A N 1
ATOM 692 C CA . PHE A 1 91 ? 4.031 -5.058 -13.093 1.00 95.38 91 PHE A CA 1
ATOM 693 C C . PHE A 1 91 ? 4.463 -5.303 -11.640 1.00 95.38 91 PHE A C 1
ATOM 695 O O . PHE A 1 91 ? 4.652 -6.447 -11.226 1.00 95.38 91 PHE A O 1
ATOM 702 N N . SER A 1 92 ? 4.649 -4.251 -10.844 1.00 94.69 92 SER A N 1
ATOM 703 C CA . SER A 1 92 ? 4.959 -4.397 -9.421 1.00 94.69 92 SER A CA 1
ATOM 704 C C . SER A 1 92 ? 3.755 -4.968 -8.662 1.00 94.69 92 SER A C 1
ATOM 706 O O . SER A 1 92 ? 2.607 -4.770 -9.061 1.00 94.69 92 SER A O 1
ATOM 708 N N . ASN A 1 93 ? 3.992 -5.652 -7.541 1.00 96.12 93 ASN A N 1
ATOM 709 C CA . ASN A 1 93 ? 2.919 -6.122 -6.662 1.00 96.12 93 ASN A CA 1
ATOM 710 C C . ASN A 1 93 ? 2.824 -5.244 -5.413 1.00 96.12 93 ASN A C 1
ATOM 712 O O . ASN A 1 93 ? 3.840 -4.934 -4.790 1.00 96.12 93 ASN A O 1
ATOM 716 N N . TYR A 1 94 ? 1.600 -4.919 -5.000 1.00 96.56 94 TYR A N 1
ATOM 717 C CA . TYR A 1 94 ? 1.341 -4.139 -3.792 1.00 96.56 94 TYR A CA 1
ATOM 718 C C . TYR A 1 94 ? 0.226 -4.777 -2.997 1.00 96.56 94 TYR A C 1
ATOM 720 O O . TYR A 1 94 ? -0.782 -5.220 -3.554 1.00 96.56 94 TYR A O 1
ATOM 728 N N . TRP A 1 95 ? 0.376 -4.775 -1.681 1.00 96.19 95 TRP A N 1
ATOM 729 C CA . TRP A 1 95 ? -0.665 -5.271 -0.809 1.00 96.19 95 TRP A CA 1
ATOM 730 C C . TRP A 1 95 ? -0.693 -4.525 0.515 1.00 96.19 95 TRP A C 1
ATOM 732 O O . TRP A 1 95 ? 0.324 -4.044 1.011 1.00 96.19 95 TRP A O 1
ATOM 742 N N . THR A 1 96 ? -1.893 -4.396 1.071 1.00 95.50 96 THR A N 1
ATOM 743 C CA . THR A 1 96 ? -2.136 -3.728 2.352 1.00 95.50 96 THR A CA 1
ATOM 744 C C . THR A 1 96 ? -3.097 -4.550 3.194 1.00 95.50 96 THR A C 1
ATOM 746 O O . THR A 1 96 ? -3.939 -5.279 2.665 1.00 95.50 96 THR A O 1
ATOM 749 N N . ALA A 1 97 ? -2.978 -4.453 4.519 1.00 94.12 97 ALA A N 1
ATOM 750 C CA . ALA A 1 97 ? -3.911 -5.113 5.427 1.00 94.12 97 ALA A CA 1
ATOM 751 C C . ALA A 1 97 ? -5.331 -4.575 5.214 1.00 94.12 97 ALA A C 1
ATOM 753 O O . ALA A 1 97 ? -5.533 -3.370 5.039 1.00 94.12 97 ALA A O 1
ATOM 754 N N . VAL A 1 98 ? -6.328 -5.462 5.241 1.00 94.12 98 VAL A N 1
ATOM 755 C CA . VAL A 1 98 ? -7.726 -5.034 5.147 1.00 94.12 98 VAL A CA 1
ATOM 756 C C . VAL A 1 98 ? -8.264 -4.580 6.502 1.00 94.12 98 VAL A C 1
ATOM 758 O O . VAL A 1 98 ? -7.994 -5.179 7.544 1.00 94.12 98 VAL A O 1
ATOM 761 N N . LEU A 1 99 ? -9.083 -3.531 6.485 1.00 93.19 99 LEU A N 1
ATOM 762 C CA . LEU A 1 99 ? -9.760 -3.044 7.679 1.00 93.19 99 LEU A CA 1
ATOM 763 C C . LEU A 1 99 ? -11.073 -3.806 7.899 1.00 93.19 99 LEU A C 1
ATOM 765 O O . LEU A 1 99 ? -11.872 -3.982 6.977 1.00 93.19 99 LEU A O 1
ATOM 769 N N . TYR A 1 100 ? -11.323 -4.204 9.144 1.00 94.38 100 TYR A N 1
ATOM 770 C CA . TYR A 1 100 ? -12.599 -4.759 9.581 1.00 94.38 100 TYR A CA 1
ATOM 771 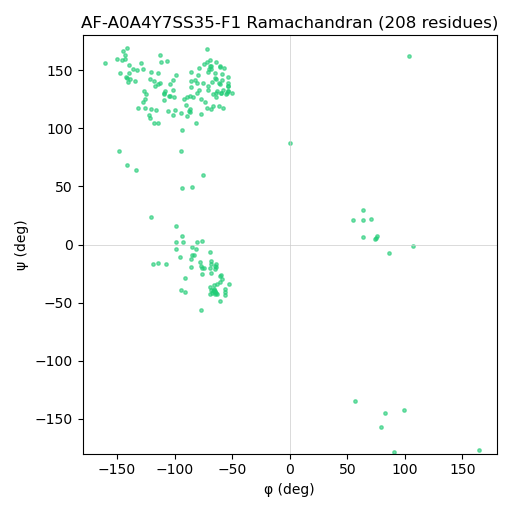C C . TYR A 1 100 ? -13.240 -3.856 10.630 1.00 94.38 100 TYR A C 1
ATOM 773 O O . TYR A 1 100 ? -12.587 -3.412 11.572 1.00 94.38 100 TYR A O 1
ATOM 781 N N . PHE A 1 101 ? -14.543 -3.635 10.493 1.00 93.69 101 PHE A N 1
ATOM 782 C CA . PHE A 1 101 ? -15.371 -3.070 11.544 1.00 93.69 101 PHE A CA 1
ATOM 783 C C . PHE A 1 101 ? -15.865 -4.194 12.456 1.00 93.69 101 PHE A C 1
ATOM 785 O O . PHE A 1 101 ? -16.426 -5.181 11.974 1.00 93.69 101 PHE A O 1
ATOM 792 N N . LYS A 1 102 ? -15.664 -4.046 13.767 1.00 95.25 102 LYS A N 1
ATOM 793 C CA . LYS A 1 102 ? -16.207 -4.957 14.777 1.00 95.25 102 LYS A CA 1
ATOM 794 C C . LYS A 1 102 ? -17.529 -4.397 15.297 1.00 95.25 102 LYS A C 1
ATOM 796 O O . LYS A 1 102 ? -17.547 -3.363 15.960 1.00 95.25 102 LYS A O 1
ATOM 801 N N . HIS A 1 103 ? -18.621 -5.094 15.013 1.00 96.12 103 HIS A N 1
ATOM 802 C CA . HIS A 1 103 ? -19.952 -4.763 15.512 1.00 96.12 103 HIS A CA 1
ATOM 803 C C . HIS A 1 103 ? -20.056 -5.006 17.023 1.00 96.12 103 HIS A C 1
ATOM 805 O O . HIS A 1 103 ? -19.317 -5.810 17.594 1.00 96.12 103 HIS A O 1
ATOM 811 N N . GLN A 1 104 ? -21.020 -4.353 17.681 1.00 97.00 104 GLN A N 1
ATOM 812 C CA . GLN A 1 104 ? -21.265 -4.518 19.125 1.00 97.00 104 GLN A CA 1
ATOM 813 C C . GLN A 1 104 ? -21.595 -5.967 19.514 1.00 97.00 104 GLN A C 1
ATOM 815 O O . GLN A 1 104 ? -21.254 -6.407 20.606 1.00 97.00 104 GLN A O 1
ATOM 820 N N . ASN A 1 105 ? -22.199 -6.729 18.598 1.00 96.69 105 ASN A N 1
ATOM 821 C CA . ASN A 1 105 ? -22.486 -8.156 18.771 1.00 96.69 105 ASN A CA 1
ATOM 822 C C . ASN A 1 105 ? -21.243 -9.064 18.611 1.00 96.69 105 ASN A C 1
ATOM 824 O O . ASN A 1 105 ? -21.372 -10.284 18.629 1.00 96.69 105 ASN A O 1
ATOM 828 N N . GLY A 1 106 ? -20.053 -8.491 18.407 1.00 97.19 106 GLY A N 1
ATOM 829 C CA . GLY A 1 106 ? -18.789 -9.213 18.261 1.00 97.19 106 GLY A CA 1
ATOM 830 C C . GLY A 1 106 ? -18.469 -9.698 16.844 1.00 97.19 106 GLY A C 1
ATOM 831 O O . GLY A 1 106 ? -17.352 -10.162 16.622 1.00 97.19 106 GLY A O 1
ATOM 832 N N . THR A 1 107 ? -19.392 -9.570 15.887 1.00 97.25 107 THR A N 1
ATOM 833 C CA . THR A 1 107 ? -19.141 -9.939 14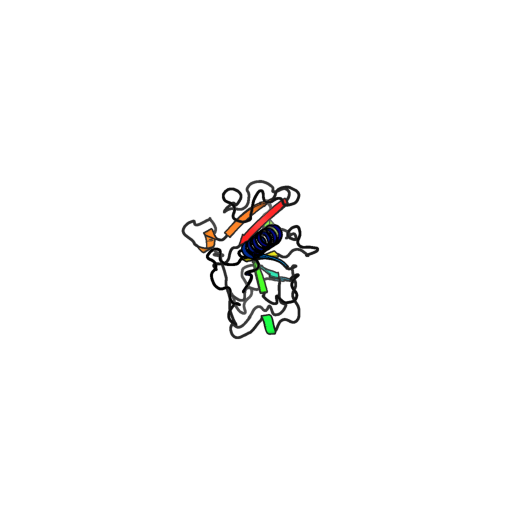.483 1.00 97.25 107 THR A CA 1
ATOM 834 C C . THR A 1 107 ? -18.245 -8.921 13.782 1.00 97.25 107 THR A C 1
ATOM 836 O O . THR A 1 107 ? -18.181 -7.752 14.168 1.00 97.25 107 THR A O 1
ATOM 839 N N . PHE A 1 108 ? -17.549 -9.360 12.735 1.00 96.25 108 PHE A N 1
ATOM 840 C CA . PHE A 1 108 ? -16.661 -8.513 11.945 1.00 96.25 108 PHE A CA 1
ATOM 841 C C . PHE A 1 108 ? -17.193 -8.360 10.524 1.00 96.25 108 PHE A C 1
ATOM 843 O O . PHE A 1 108 ? -17.613 -9.331 9.899 1.00 96.25 108 PHE A O 1
ATOM 850 N N . GLN A 1 109 ? -17.123 -7.143 9.996 1.00 96.00 109 GLN A N 1
ATOM 851 C CA . GLN A 1 109 ? -17.467 -6.828 8.616 1.00 96.00 109 GLN A CA 1
ATOM 852 C C . GLN A 1 109 ? -16.290 -6.133 7.943 1.00 96.00 109 GLN A C 1
ATOM 854 O O . GLN A 1 109 ? -15.755 -5.161 8.474 1.00 96.00 109 GLN A O 1
ATOM 859 N N . ARG A 1 110 ? -15.885 -6.621 6.766 1.00 94.12 110 ARG A N 1
ATOM 860 C CA . ARG A 1 110 ? -14.819 -5.984 5.985 1.00 94.12 110 ARG A CA 1
ATOM 861 C C . ARG A 1 110 ? -15.270 -4.591 5.550 1.00 94.12 110 ARG A C 1
ATOM 863 O O . ARG A 1 110 ? -16.361 -4.444 4.997 1.00 94.12 110 ARG A O 1
ATOM 870 N N . VAL A 1 111 ? -14.426 -3.590 5.776 1.00 93.50 111 VAL A N 1
ATOM 871 C CA . VAL A 1 111 ? -14.652 -2.233 5.278 1.00 93.50 111 VAL A CA 1
ATOM 872 C C . VAL A 1 111 ? -14.392 -2.233 3.768 1.00 93.50 111 VAL A C 1
ATOM 874 O O . VAL A 1 111 ? -13.309 -2.641 3.342 1.00 93.50 111 VAL A O 1
ATOM 877 N N . PRO A 1 112 ? -15.371 -1.840 2.935 1.00 91.62 112 PRO A N 1
ATOM 878 C CA . PRO A 1 112 ? -15.198 -1.843 1.491 1.00 91.62 112 PRO A CA 1
ATOM 879 C C . PRO A 1 112 ? -14.243 -0.729 1.060 1.00 91.62 112 PRO A C 1
ATOM 881 O O . PRO A 1 112 ? -14.401 0.428 1.455 1.00 91.62 112 PRO A O 1
ATOM 884 N N . GLN A 1 113 ? -13.294 -1.081 0.198 1.00 91.00 113 GLN A N 1
ATOM 885 C CA . GLN A 1 113 ? -12.391 -0.126 -0.431 1.00 91.00 113 GLN A CA 1
ATOM 886 C C . GLN A 1 113 ? -13.092 0.542 -1.611 1.00 91.00 113 GLN A C 1
ATOM 888 O O . GLN A 1 113 ? -13.807 -0.109 -2.374 1.00 91.00 113 GLN A O 1
ATOM 893 N N . ARG A 1 114 ? -12.885 1.850 -1.760 1.00 87.44 114 ARG A N 1
ATOM 894 C CA . ARG A 1 114 ? -13.399 2.625 -2.891 1.00 87.44 114 ARG A CA 1
ATOM 895 C C . ARG A 1 114 ? -12.232 3.140 -3.727 1.00 87.44 114 ARG A C 1
ATOM 897 O O . ARG A 1 114 ? -11.182 3.437 -3.155 1.00 87.44 114 ARG A O 1
ATOM 904 N N . PRO A 1 115 ? -12.412 3.268 -5.048 1.00 86.19 115 PRO A N 1
ATOM 905 C CA . PRO A 1 115 ? -11.433 3.912 -5.908 1.00 86.19 115 PRO A CA 1
ATOM 906 C C . PRO A 1 115 ? -11.081 5.313 -5.414 1.00 86.19 115 PRO A C 1
ATOM 908 O O . PRO A 1 115 ? -11.943 6.046 -4.924 1.00 86.19 115 PRO A O 1
ATOM 911 N N . GLY A 1 116 ? -9.816 5.690 -5.584 1.00 80.31 116 GLY A N 1
ATOM 912 C CA . GLY A 1 116 ? -9.396 7.073 -5.408 1.00 80.31 116 GLY A CA 1
ATOM 913 C C . GLY A 1 116 ? -10.044 7.974 -6.458 1.00 80.31 116 GLY A C 1
ATOM 914 O O . GLY A 1 116 ? -10.284 7.569 -7.595 1.00 80.31 116 GLY A O 1
ATOM 915 N N . GLU A 1 117 ? -10.316 9.216 -6.084 1.00 77.56 117 GLU A N 1
ATOM 916 C CA . GLU A 1 117 ? -10.964 10.167 -6.983 1.00 77.56 117 GLU A CA 1
ATOM 917 C C . GLU A 1 117 ? -10.059 10.600 -8.131 1.00 77.56 117 GLU A C 1
ATOM 919 O O . GLU A 1 117 ? -8.843 10.711 -7.960 1.00 77.56 117 GLU A O 1
ATOM 924 N N . LEU A 1 118 ? -10.679 10.939 -9.267 1.00 76.69 118 LEU A N 1
ATOM 925 C CA . LEU A 1 118 ? -10.020 11.465 -10.469 1.00 76.69 118 LEU A CA 1
ATOM 926 C C . LEU A 1 118 ? -9.039 10.487 -11.142 1.00 76.69 118 LEU A C 1
ATOM 928 O O . LEU A 1 118 ? -8.169 10.919 -11.891 1.00 76.69 118 LEU A O 1
ATOM 932 N N . LEU A 1 119 ? -9.175 9.179 -10.895 1.00 81.88 119 LEU A N 1
ATOM 933 C CA . LEU A 1 119 ? -8.275 8.140 -11.427 1.00 81.88 119 LEU A CA 1
ATOM 934 C C . LEU A 1 119 ? -8.992 7.089 -12.288 1.00 81.88 119 LEU A C 1
ATOM 936 O O . LEU A 1 119 ? -8.512 5.970 -12.454 1.00 81.88 119 LEU A O 1
ATOM 940 N N . GLY A 1 120 ? -10.142 7.458 -12.854 1.00 80.06 120 GLY A N 1
ATOM 941 C CA . GLY A 1 120 ? -10.917 6.601 -13.749 1.00 80.06 120 GLY A CA 1
ATOM 942 C C . GLY A 1 120 ? -11.761 5.549 -13.025 1.00 80.06 120 GLY A C 1
ATOM 943 O O . GLY A 1 120 ? -12.138 5.709 -11.866 1.00 80.06 120 GLY A O 1
ATOM 944 N N . ALA A 1 121 ? -12.099 4.482 -13.749 1.00 83.44 121 ALA A N 1
ATOM 945 C CA . ALA A 1 121 ? -13.053 3.454 -13.332 1.00 83.44 121 ALA A CA 1
ATOM 946 C C . ALA A 1 121 ? -12.374 2.249 -12.653 1.00 83.44 121 ALA A C 1
ATOM 948 O O . ALA A 1 121 ? -12.624 1.102 -13.021 1.00 83.44 121 ALA A O 1
ATOM 949 N N . ALA A 1 122 ? -11.488 2.495 -11.684 1.00 89.06 122 ALA A N 1
ATOM 950 C CA . ALA A 1 122 ? -10.917 1.402 -10.899 1.00 89.06 122 ALA A CA 1
ATOM 951 C C . ALA A 1 122 ? -12.005 0.688 -10.069 1.00 89.06 122 ALA A C 1
ATOM 953 O O . ALA A 1 122 ? -13.046 1.268 -9.757 1.00 89.06 122 ALA A O 1
ATOM 954 N N . ASN A 1 123 ? -11.762 -0.567 -9.692 1.00 91.12 123 ASN A N 1
ATOM 955 C CA . ASN A 1 123 ? -12.652 -1.346 -8.828 1.00 91.12 123 ASN A CA 1
ATOM 956 C C . ASN A 1 123 ? -11.966 -1.642 -7.487 1.00 91.12 123 ASN A C 1
ATOM 958 O O . ASN A 1 123 ? -11.072 -2.489 -7.414 1.00 91.12 123 ASN A O 1
ATOM 962 N N . GLY A 1 124 ? -12.364 -0.929 -6.429 1.00 90.56 124 GLY A N 1
ATOM 963 C CA . GLY A 1 124 ? -11.685 -0.983 -5.131 1.00 90.56 124 GLY A CA 1
ATOM 964 C C . GLY A 1 124 ? -10.202 -0.616 -5.258 1.00 90.56 124 GLY A C 1
ATOM 965 O O . GLY A 1 124 ? -9.859 0.341 -5.952 1.00 90.56 124 GLY A O 1
ATOM 966 N N . GLY A 1 125 ? -9.325 -1.393 -4.617 1.00 93.50 125 GLY A N 1
ATOM 967 C CA . GLY A 1 125 ? -7.886 -1.311 -4.861 1.00 93.50 125 GLY A CA 1
ATOM 968 C C . GLY A 1 125 ? -7.185 -0.190 -4.093 1.00 93.50 125 GLY A C 1
ATOM 969 O O . GLY A 1 125 ? -7.514 0.079 -2.932 1.00 93.50 125 GLY A O 1
ATOM 970 N N . MET A 1 126 ? -6.168 0.412 -4.708 1.00 94.31 126 MET A N 1
ATOM 971 C CA . MET A 1 126 ? -5.361 1.476 -4.104 1.00 94.31 126 MET A CA 1
ATOM 972 C C . MET A 1 126 ? -4.899 2.504 -5.139 1.00 94.31 126 MET A C 1
ATOM 974 O O . MET A 1 126 ? -4.861 2.247 -6.341 1.00 94.31 126 MET A O 1
ATOM 978 N N . THR A 1 127 ? -4.566 3.698 -4.650 1.00 93.31 127 THR A N 1
ATOM 979 C CA . THR A 1 127 ? -3.895 4.736 -5.435 1.00 93.31 127 THR A CA 1
ATOM 980 C C . THR A 1 127 ? -2.417 4.734 -5.092 1.00 93.31 127 THR A C 1
ATOM 982 O O . THR A 1 127 ? -2.066 4.865 -3.921 1.00 93.31 127 THR A O 1
ATOM 985 N N . LEU A 1 128 ? -1.574 4.638 -6.111 1.00 93.38 128 LEU A N 1
ATOM 986 C CA . LEU A 1 128 ? -0.127 4.660 -5.975 1.00 93.38 128 LEU A CA 1
ATOM 987 C C . LEU A 1 128 ? 0.424 6.034 -6.338 1.00 93.38 128 LEU A C 1
ATOM 989 O O . LEU A 1 128 ? -0.064 6.689 -7.263 1.00 93.38 128 LEU A O 1
ATOM 993 N N . TYR A 1 129 ? 1.440 6.451 -5.583 1.00 90.94 129 TYR A N 1
ATOM 994 C CA . TYR A 1 129 ? 2.175 7.692 -5.785 1.00 90.94 129 TYR A CA 1
ATOM 995 C C . TYR A 1 129 ? 3.664 7.370 -5.890 1.00 90.94 129 TYR A C 1
ATOM 997 O O . TYR A 1 129 ? 4.262 6.912 -4.919 1.00 90.94 129 TYR A O 1
ATOM 1005 N N . TYR A 1 130 ? 4.272 7.663 -7.039 1.00 89.38 130 TYR A N 1
ATOM 1006 C CA . TYR A 1 130 ? 5.727 7.743 -7.147 1.00 89.38 130 TYR A CA 1
ATOM 1007 C C . TYR A 1 130 ? 6.147 9.200 -7.139 1.00 89.38 130 TYR A C 1
ATOM 1009 O O . TYR A 1 130 ? 5.853 9.962 -8.063 1.00 89.38 130 TYR A O 1
ATOM 1017 N N . MET A 1 131 ? 6.808 9.577 -6.050 1.00 83.69 131 MET A N 1
ATOM 1018 C CA . MET A 1 131 ? 7.256 10.932 -5.778 1.00 83.69 131 MET A CA 1
ATOM 1019 C C . MET A 1 131 ? 8.758 11.012 -6.0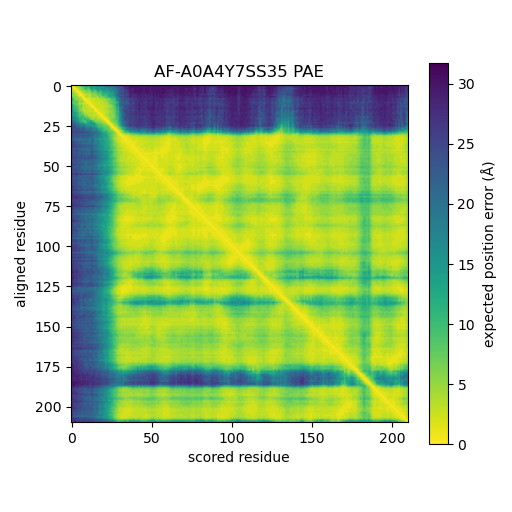07 1.00 83.69 131 MET A C 1
ATOM 1021 O O . MET A 1 131 ? 9.517 10.219 -5.453 1.00 83.69 131 MET A O 1
ATOM 1025 N N . GLN A 1 132 ? 9.199 11.979 -6.805 1.00 81.44 132 GLN A N 1
ATOM 1026 C CA . GLN A 1 132 ? 10.625 12.252 -6.914 1.00 81.44 132 GLN A CA 1
ATOM 1027 C C . GLN A 1 132 ? 11.171 12.906 -5.627 1.00 81.44 132 GLN A C 1
ATOM 1029 O O . GLN A 1 132 ? 10.452 13.681 -4.984 1.00 81.44 132 GLN A O 1
ATOM 1034 N N . PRO A 1 133 ? 12.445 12.663 -5.268 1.00 78.06 133 PRO A N 1
ATOM 1035 C CA . PRO A 1 133 ? 13.081 13.314 -4.130 1.00 78.06 133 PRO A CA 1
ATOM 1036 C C . PRO A 1 133 ? 13.062 14.842 -4.258 1.00 78.06 133 PRO A C 1
ATOM 1038 O O . PRO A 1 133 ? 13.445 15.409 -5.283 1.00 78.06 133 PRO A O 1
ATOM 1041 N N . THR A 1 134 ? 12.672 15.532 -3.187 1.00 74.88 134 THR A N 1
ATOM 1042 C CA . THR A 1 134 ? 12.584 17.005 -3.156 1.00 74.88 134 THR A CA 1
ATOM 1043 C C . THR A 1 134 ? 13.948 17.694 -3.212 1.00 74.88 134 THR A C 1
ATOM 1045 O O . THR A 1 134 ? 14.040 18.858 -3.599 1.00 74.88 134 THR A O 1
ATOM 1048 N N . ASN A 1 135 ? 15.022 16.977 -2.871 1.00 79.38 135 ASN A N 1
ATOM 1049 C CA . ASN A 1 135 ? 16.402 17.456 -2.942 1.00 79.38 135 ASN A CA 1
ATOM 1050 C C . ASN A 1 135 ? 17.010 17.381 -4.357 1.00 79.38 135 ASN A C 1
ATOM 1052 O O . ASN A 1 135 ? 18.186 17.702 -4.522 1.00 79.38 135 ASN A O 1
ATOM 1056 N N . GLY A 1 136 ? 16.245 16.955 -5.371 1.00 75.44 136 GLY A N 1
ATOM 1057 C CA . GLY A 1 136 ? 16.751 16.788 -6.736 1.00 75.44 136 GLY A CA 1
ATOM 1058 C C . GLY A 1 136 ? 17.712 15.606 -6.891 1.00 75.44 136 GLY A C 1
ATOM 1059 O O . GLY A 1 136 ? 18.525 15.594 -7.815 1.00 75.44 136 GLY A O 1
ATOM 1060 N N . GLY A 1 137 ? 17.648 14.630 -5.979 1.00 80.50 137 GLY A N 1
ATOM 1061 C CA . GLY A 1 137 ? 18.407 13.390 -6.070 1.00 80.50 137 GLY A CA 1
ATOM 1062 C C . GLY A 1 137 ? 18.121 12.623 -7.364 1.00 80.50 137 GLY A C 1
ATOM 1063 O O . GLY A 1 137 ? 17.038 12.709 -7.945 1.00 80.50 137 GLY A O 1
ATOM 1064 N N . LYS A 1 138 ? 19.110 11.851 -7.824 1.00 82.38 138 LYS A N 1
ATOM 1065 C CA . LYS A 1 138 ? 18.968 11.007 -9.013 1.00 82.38 138 LYS A CA 1
ATOM 1066 C C . LYS A 1 138 ? 17.951 9.895 -8.740 1.00 82.38 138 LYS A C 1
ATOM 1068 O O . LYS A 1 138 ? 18.185 9.053 -7.880 1.00 82.38 138 LYS A O 1
ATOM 1073 N N . VAL A 1 139 ? 16.871 9.863 -9.517 1.00 82.62 139 VAL A N 1
ATOM 1074 C CA . VAL A 1 139 ? 15.898 8.764 -9.508 1.00 82.62 139 VAL A CA 1
ATOM 1075 C C . VAL A 1 139 ? 16.438 7.609 -10.352 1.00 82.62 139 VAL A C 1
ATOM 1077 O O . VAL A 1 139 ? 16.877 7.806 -11.486 1.00 82.62 139 VAL A O 1
ATOM 1080 N N . THR A 1 140 ? 16.416 6.400 -9.800 1.00 85.56 140 THR A N 1
ATOM 1081 C CA . THR A 1 140 ? 16.756 5.156 -10.503 1.00 85.56 140 THR A CA 1
ATOM 1082 C C . THR A 1 140 ? 15.652 4.132 -10.292 1.00 85.56 140 THR A C 1
ATOM 1084 O O . THR A 1 140 ? 14.948 4.191 -9.287 1.00 85.56 140 THR A O 1
ATOM 1087 N N . SER A 1 141 ? 15.524 3.171 -11.205 1.00 83.62 141 SER A N 1
ATOM 1088 C CA . SER A 1 141 ? 14.634 2.028 -10.999 1.00 83.62 141 SER A CA 1
ATOM 1089 C C . SER A 1 141 ? 15.047 1.225 -9.764 1.00 83.62 141 SER A C 1
ATOM 1091 O O . SER A 1 141 ? 16.229 1.179 -9.400 1.00 83.62 141 SER A O 1
ATOM 1093 N N . PHE A 1 142 ? 14.081 0.551 -9.141 1.00 85.94 142 PHE A N 1
ATOM 1094 C CA . PHE A 1 142 ? 14.375 -0.424 -8.099 1.00 85.94 142 PHE A CA 1
ATOM 1095 C C . PHE A 1 142 ? 15.287 -1.532 -8.641 1.00 85.94 142 PHE A C 1
ATOM 1097 O O . PHE A 1 142 ? 15.240 -1.889 -9.821 1.00 85.94 142 PHE A O 1
ATOM 1104 N N . LYS A 1 143 ? 16.157 -2.064 -7.778 1.00 85.44 143 LYS A N 1
ATOM 1105 C CA . LYS A 1 143 ? 16.996 -3.216 -8.130 1.00 85.44 143 LYS A CA 1
ATOM 1106 C C . LYS A 1 143 ? 16.120 -4.464 -8.269 1.00 85.44 143 LYS A C 1
ATOM 1108 O O . LYS A 1 143 ? 15.089 -4.575 -7.609 1.00 85.44 143 LYS A O 1
ATOM 1113 N N . LYS A 1 144 ? 16.566 -5.436 -9.067 1.00 83.38 144 LYS A N 1
ATOM 1114 C CA . LYS A 1 144 ? 15.933 -6.760 -9.111 1.00 83.38 144 LYS A CA 1
ATOM 1115 C C . LYS A 1 144 ? 15.843 -7.355 -7.698 1.00 83.38 144 LYS A C 1
ATOM 1117 O O . LYS A 1 144 ? 16.797 -7.255 -6.927 1.00 83.38 144 LYS A O 1
ATOM 1122 N N . GLY A 1 145 ? 14.691 -7.944 -7.375 1.00 82.88 145 GLY A N 1
ATOM 1123 C CA . GLY A 1 145 ? 14.411 -8.525 -6.058 1.00 82.88 145 GLY A CA 1
ATOM 1124 C C . GLY A 1 145 ? 14.125 -7.499 -4.956 1.00 82.88 145 GLY A C 1
ATOM 1125 O O . GLY A 1 145 ? 13.981 -7.891 -3.798 1.00 82.88 145 GLY A O 1
ATOM 1126 N N . PHE A 1 146 ? 14.040 -6.201 -5.280 1.00 89.06 146 PHE A N 1
ATOM 1127 C CA . PHE A 1 146 ? 13.711 -5.170 -4.300 1.00 89.06 146 PHE A CA 1
ATOM 1128 C C . PHE A 1 146 ? 12.346 -5.431 -3.666 1.00 89.06 146 PHE A C 1
ATOM 1130 O O . PHE A 1 146 ? 11.349 -5.676 -4.344 1.0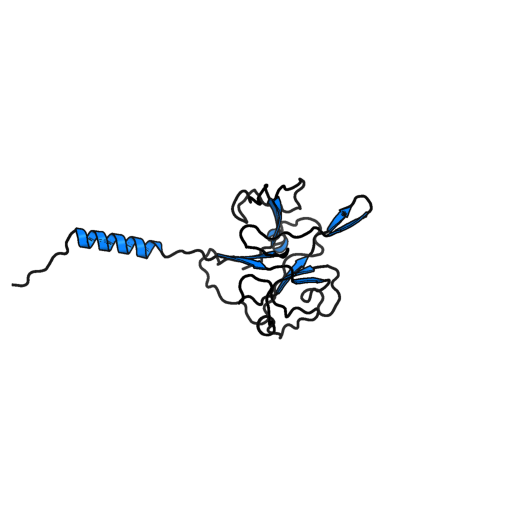0 89.06 146 PHE A O 1
ATOM 1137 N N . ARG A 1 147 ? 12.332 -5.375 -2.339 1.00 89.69 147 ARG A N 1
ATOM 1138 C CA . ARG A 1 147 ? 11.178 -5.628 -1.490 1.00 89.69 147 ARG A CA 1
ATOM 1139 C C . ARG A 1 147 ? 11.217 -4.627 -0.362 1.00 89.69 147 ARG A C 1
ATOM 1141 O O . ARG A 1 147 ? 12.282 -4.364 0.195 1.00 89.69 147 ARG A O 1
ATOM 1148 N N . MET A 1 148 ? 10.056 -4.108 -0.010 1.00 92.00 148 MET A N 1
ATOM 1149 C CA . MET A 1 148 ? 9.924 -3.199 1.108 1.00 92.00 148 MET A CA 1
ATOM 1150 C C . MET A 1 148 ? 8.625 -3.472 1.842 1.00 92.00 148 MET A C 1
ATOM 1152 O O . MET A 1 148 ? 7.609 -3.806 1.240 1.00 92.00 148 MET A O 1
ATOM 1156 N N . ILE A 1 149 ? 8.686 -3.322 3.154 1.00 92.88 149 ILE A N 1
ATOM 1157 C CA . ILE A 1 149 ? 7.545 -3.356 4.053 1.00 92.88 149 ILE A CA 1
ATOM 1158 C C . ILE A 1 149 ? 7.676 -2.155 4.980 1.00 92.88 149 ILE A C 1
ATOM 1160 O O . ILE A 1 149 ? 8.787 -1.697 5.252 1.00 92.88 149 ILE A O 1
ATOM 1164 N N . ILE A 1 150 ? 6.544 -1.632 5.428 1.00 93.19 150 ILE A N 1
ATOM 1165 C CA . ILE A 1 150 ? 6.508 -0.594 6.443 1.00 93.19 150 ILE A CA 1
ATOM 1166 C C . ILE A 1 150 ? 5.382 -0.870 7.426 1.00 93.19 150 ILE A C 1
ATOM 1168 O O . ILE A 1 150 ? 4.295 -1.302 7.036 1.00 93.19 150 ILE A O 1
ATOM 1172 N N . GLY A 1 151 ? 5.644 -0.573 8.694 1.00 91.06 151 GLY A N 1
ATOM 1173 C CA . GLY A 1 151 ? 4.684 -0.741 9.770 1.00 91.06 151 GLY A CA 1
ATOM 1174 C C . GLY A 1 151 ? 4.988 -1.964 10.619 1.00 91.06 151 GLY A C 1
ATOM 1175 O O . GLY A 1 151 ? 5.703 -2.881 10.224 1.00 91.06 151 GLY A O 1
ATOM 1176 N N . ASP A 1 152 ? 4.399 -1.968 11.808 1.00 90.00 152 ASP A N 1
ATOM 1177 C CA . ASP A 1 152 ? 4.504 -3.065 12.759 1.00 90.00 152 ASP A CA 1
ATOM 1178 C C . ASP A 1 152 ? 3.106 -3.675 12.973 1.00 90.00 152 ASP A C 1
ATOM 1180 O O . ASP A 1 152 ? 2.220 -2.994 13.505 1.00 90.00 152 ASP A O 1
ATOM 1184 N N . PRO A 1 153 ? 2.881 -4.947 12.588 1.00 87.75 153 PRO A N 1
ATOM 1185 C CA . PRO A 1 153 ? 1.589 -5.610 12.753 1.00 87.75 153 PRO A CA 1
ATOM 1186 C C . PRO A 1 153 ? 1.162 -5.783 14.218 1.00 87.75 153 PRO A C 1
ATOM 1188 O O . PRO A 1 153 ? -0.014 -6.045 14.497 1.00 87.75 153 PRO A O 1
ATOM 1191 N N . MET A 1 154 ? 2.089 -5.656 15.167 1.00 89.06 154 MET A N 1
ATOM 1192 C CA . MET A 1 154 ? 1.836 -5.780 16.601 1.00 89.06 154 MET A CA 1
ATOM 1193 C C . MET A 1 154 ? 1.605 -4.435 17.285 1.00 89.06 154 MET A C 1
ATOM 1195 O O . MET A 1 154 ? 1.112 -4.412 18.415 1.00 89.06 154 MET A O 1
ATOM 1199 N N . LEU A 1 155 ? 1.860 -3.317 16.604 1.00 90.50 155 LEU A N 1
ATOM 1200 C CA . LEU A 1 155 ? 1.606 -1.994 17.153 1.00 90.50 155 LEU A CA 1
ATOM 1201 C C . LEU A 1 155 ? 0.095 -1.779 17.341 1.00 90.50 155 LEU A C 1
ATOM 1203 O O . LEU A 1 155 ? -0.720 -2.042 16.453 1.00 90.50 155 LEU A O 1
ATOM 1207 N N . ARG A 1 156 ? -0.302 -1.340 18.539 1.00 88.75 156 ARG A N 1
ATOM 1208 C CA . ARG A 1 156 ? -1.713 -1.080 18.902 1.00 88.75 156 ARG A CA 1
ATOM 1209 C C . ARG A 1 156 ? -2.004 0.388 19.188 1.00 88.75 156 ARG A C 1
ATOM 1211 O O . ARG A 1 156 ? -3.162 0.789 19.200 1.00 88.75 156 ARG A O 1
ATOM 1218 N N . THR A 1 157 ? -0.962 1.183 19.395 1.00 89.69 157 THR A N 1
ATOM 1219 C CA . THR A 1 157 ? -1.037 2.618 19.667 1.00 89.69 157 THR A CA 1
ATOM 1220 C C . THR A 1 157 ? 0.099 3.315 18.940 1.00 89.69 157 THR A C 1
ATOM 1222 O O . THR A 1 157 ? 1.202 2.776 18.873 1.00 89.69 157 THR A O 1
ATOM 1225 N N . PHE A 1 158 ? -0.155 4.513 18.415 1.00 90.88 158 PHE A N 1
ATOM 1226 C CA . PHE A 1 158 ? 0.869 5.302 17.735 1.00 90.88 158 PHE A CA 1
ATOM 1227 C C . PHE A 1 158 ? 2.118 5.488 18.613 1.00 90.88 158 PHE A C 1
ATOM 1229 O O . PHE A 1 158 ? 2.015 5.866 19.780 1.00 90.88 158 PHE A O 1
ATOM 1236 N N . ASN A 1 159 ? 3.292 5.240 18.030 1.00 91.31 159 ASN A N 1
ATOM 1237 C CA . ASN A 1 159 ? 4.590 5.437 18.665 1.00 91.31 159 ASN A CA 1
ATOM 1238 C C . ASN A 1 159 ? 5.379 6.486 17.872 1.00 91.31 159 ASN A C 1
ATOM 1240 O O . ASN A 1 159 ? 5.921 6.179 16.814 1.00 91.31 159 ASN A O 1
ATOM 1244 N N . SER A 1 160 ? 5.473 7.708 18.396 1.00 91.12 160 SER A N 1
ATOM 1245 C CA . SER A 1 160 ? 6.182 8.814 17.738 1.00 91.12 160 SER A CA 1
ATOM 1246 C C . SER A 1 160 ? 7.686 8.585 17.585 1.00 91.12 160 SER A C 1
ATOM 1248 O O . SER A 1 160 ? 8.316 9.228 16.749 1.00 91.12 160 SER A O 1
ATOM 1250 N N . SER A 1 161 ? 8.276 7.669 18.355 1.00 93.06 161 SER A N 1
ATOM 1251 C CA . SER A 1 161 ? 9.684 7.286 18.219 1.00 93.06 161 SER A CA 1
ATOM 1252 C C . SER A 1 161 ? 9.920 6.237 17.124 1.00 93.06 161 SER A C 1
ATOM 1254 O O . SER A 1 161 ? 11.070 5.966 16.795 1.00 93.06 161 SER A O 1
ATOM 1256 N N . SER A 1 162 ? 8.865 5.648 16.548 1.00 90.81 162 SER A N 1
ATOM 1257 C CA . SER A 1 162 ? 8.974 4.688 15.444 1.00 90.81 162 SER A CA 1
ATOM 1258 C C . SER A 1 162 ? 8.919 5.405 14.094 1.00 90.81 162 SER A C 1
ATOM 1260 O O . SER A 1 162 ? 7.925 6.053 13.764 1.00 90.81 162 SER A O 1
ATOM 1262 N N . GLY A 1 163 ? 9.984 5.272 13.294 1.00 88.12 163 GLY A N 1
ATOM 1263 C CA . GLY A 1 163 ? 10.030 5.799 11.924 1.00 88.12 163 GLY A CA 1
ATOM 1264 C C . GLY A 1 163 ? 8.887 5.260 11.061 1.00 88.12 163 GLY A C 1
ATOM 1265 O O . GLY A 1 163 ? 8.202 6.032 10.395 1.00 88.12 163 GLY A O 1
ATOM 1266 N N . ASP A 1 164 ? 8.610 3.962 11.168 1.00 89.81 164 ASP A N 1
ATOM 1267 C CA . ASP A 1 164 ? 7.503 3.302 10.477 1.00 89.81 164 ASP A CA 1
ATOM 1268 C C . ASP A 1 164 ? 6.149 3.883 10.881 1.00 89.81 164 ASP A C 1
ATOM 1270 O O . ASP A 1 164 ? 5.353 4.254 10.023 1.00 89.81 164 ASP A O 1
ATOM 1274 N N . ALA A 1 165 ? 5.891 4.035 12.184 1.00 90.44 165 ALA A N 1
ATOM 1275 C CA . ALA A 1 165 ? 4.629 4.603 12.658 1.00 90.44 165 ALA A CA 1
ATOM 1276 C C . ALA A 1 165 ? 4.443 6.059 12.196 1.00 90.44 165 ALA A C 1
ATOM 1278 O O . ALA A 1 165 ? 3.326 6.480 11.900 1.00 90.44 165 ALA A O 1
ATOM 1279 N N . ASN A 1 166 ? 5.531 6.827 12.092 1.00 89.50 166 ASN A N 1
ATOM 1280 C CA . ASN A 1 166 ? 5.505 8.204 11.598 1.00 89.50 166 ASN A CA 1
ATOM 1281 C C . ASN A 1 166 ? 5.169 8.320 10.103 1.00 89.50 166 ASN A C 1
ATOM 1283 O O . ASN A 1 166 ? 4.761 9.398 9.660 1.00 89.50 166 ASN A O 1
ATOM 1287 N N . ASN A 1 167 ? 5.276 7.228 9.354 1.00 90.19 167 ASN A N 1
ATOM 1288 C CA . ASN A 1 167 ? 4.978 7.153 7.928 1.00 90.19 167 ASN A CA 1
ATOM 1289 C C . ASN A 1 167 ? 3.583 6.580 7.615 1.00 90.19 167 ASN A C 1
ATOM 1291 O O . ASN A 1 167 ? 3.212 6.447 6.447 1.00 90.19 167 ASN A O 1
ATOM 1295 N N . LEU A 1 168 ? 2.799 6.266 8.650 1.00 91.00 168 LEU A N 1
ATOM 1296 C CA . LEU A 1 168 ? 1.421 5.800 8.539 1.00 91.00 168 LEU A CA 1
ATOM 1297 C C . LEU A 1 168 ? 0.464 6.887 9.035 1.00 91.00 168 LEU A C 1
ATOM 1299 O O . LEU A 1 168 ? 0.635 7.440 10.126 1.00 91.00 168 LEU A O 1
ATOM 1303 N N . ASN A 1 169 ? -0.544 7.201 8.226 1.00 90.19 169 ASN A N 1
ATOM 1304 C CA . ASN A 1 169 ? -1.530 8.239 8.514 1.00 90.19 169 ASN A CA 1
ATOM 1305 C C . ASN A 1 169 ? -2.926 7.853 8.030 1.00 90.19 169 ASN A C 1
ATOM 1307 O O . ASN A 1 169 ? -3.094 7.043 7.119 1.00 90.19 169 ASN A O 1
ATOM 1311 N N . PHE A 1 170 ? -3.930 8.505 8.605 1.00 91.06 170 PHE A N 1
ATOM 1312 C CA . PHE A 1 170 ? -5.297 8.500 8.112 1.00 91.06 170 PHE A CA 1
ATOM 1313 C C . PHE A 1 170 ? -5.752 9.920 7.791 1.00 91.06 170 PHE A C 1
ATOM 1315 O O . PHE A 1 170 ? -5.374 10.875 8.461 1.00 91.06 170 PHE A O 1
ATOM 1322 N N . ARG A 1 171 ? -6.630 10.049 6.801 1.00 88.75 171 ARG A N 1
ATOM 1323 C CA . ARG A 1 171 ? -7.295 11.299 6.430 1.00 88.75 171 ARG A CA 1
ATOM 1324 C C . ARG A 1 171 ? -8.796 11.073 6.416 1.00 88.75 171 ARG A C 1
ATOM 1326 O O . ARG A 1 171 ? -9.283 10.115 5.812 1.00 88.75 171 ARG A O 1
ATOM 1333 N N . CYS A 1 172 ? -9.528 11.979 7.051 1.00 88.94 172 CYS A N 1
ATOM 1334 C CA . CYS A 1 172 ? -10.979 12.042 6.949 1.00 88.94 172 CYS A CA 1
ATOM 1335 C C . CYS A 1 172 ? -11.365 12.906 5.746 1.00 88.94 172 CYS A C 1
ATOM 1337 O O . CYS A 1 172 ? -11.061 14.098 5.726 1.00 88.94 172 CYS A O 1
ATOM 1339 N N . LEU A 1 173 ? -11.997 12.312 4.734 1.00 87.44 173 LEU A N 1
ATOM 1340 C CA . LEU A 1 173 ? -12.339 13.011 3.497 1.00 87.44 173 LEU A CA 1
ATOM 1341 C C . LEU A 1 173 ? -13.681 13.742 3.615 1.00 87.44 173 LEU A C 1
ATOM 1343 O O . LEU A 1 173 ? -14.651 13.207 4.171 1.00 87.44 173 LEU A O 1
ATOM 1347 N N . SER A 1 174 ? -13.761 14.947 3.046 1.00 86.56 174 SER A N 1
ATOM 1348 C CA . SER A 1 174 ? -15.032 15.661 2.880 1.00 86.56 174 SER A CA 1
ATOM 1349 C C . SER A 1 174 ? -15.894 15.003 1.799 1.00 86.56 174 SER A C 1
ATOM 1351 O O . SER A 1 174 ? -15.416 14.162 1.042 1.00 86.56 174 SER A O 1
ATOM 1353 N N . ALA A 1 175 ? -17.170 15.386 1.694 1.00 84.06 175 ALA A N 1
ATOM 1354 C CA . ALA A 1 175 ? -18.020 14.934 0.590 1.00 84.06 175 ALA A CA 1
ATOM 1355 C C . ALA A 1 175 ? -17.355 15.240 -0.767 1.00 84.06 175 ALA A C 1
ATOM 1357 O O . ALA A 1 175 ? -16.740 16.298 -0.921 1.00 84.06 175 ALA A O 1
ATOM 1358 N N . GLY A 1 176 ? -17.441 14.299 -1.716 1.00 78.62 176 GLY A N 1
ATOM 1359 C CA . GLY A 1 176 ? -16.707 14.379 -2.986 1.00 78.62 176 GLY A CA 1
ATOM 1360 C C . GLY A 1 176 ? -15.185 14.343 -2.818 1.00 78.62 176 GLY A C 1
ATOM 1361 O O . GLY A 1 176 ? -14.501 15.037 -3.560 1.00 78.62 176 GLY A O 1
ATOM 1362 N N . GLY A 1 177 ? -14.709 13.655 -1.764 1.00 76.75 177 GLY A N 1
ATOM 1363 C CA . GLY A 1 177 ? -13.314 13.271 -1.480 1.00 76.75 177 GLY A CA 1
ATOM 1364 C C . GLY A 1 177 ? -12.284 14.392 -1.448 1.00 76.75 177 GLY A C 1
ATOM 1365 O O . GLY A 1 177 ? -11.072 14.154 -1.505 1.00 76.75 177 GLY A O 1
ATOM 1366 N N . GLY A 1 178 ? -12.767 15.615 -1.236 1.00 75.25 178 GLY A N 1
ATOM 1367 C CA . GLY A 1 178 ? -11.942 16.750 -0.872 1.00 75.25 178 GLY A CA 1
ATOM 1368 C C . GLY A 1 178 ? -11.022 16.409 0.302 1.00 75.25 178 GLY A C 1
ATOM 1369 O O . GLY A 1 178 ? -11.429 15.872 1.335 1.00 75.25 178 GLY A O 1
ATOM 1370 N N . ASN A 1 179 ? -9.745 16.732 0.113 1.00 69.00 179 ASN A N 1
ATOM 1371 C CA . ASN A 1 179 ? -8.679 16.420 1.060 1.00 69.00 179 ASN A CA 1
ATOM 1372 C C . ASN A 1 179 ? -8.319 17.608 1.966 1.00 69.00 179 ASN A C 1
ATOM 1374 O O . ASN A 1 179 ? -7.468 17.465 2.835 1.00 69.00 179 ASN A O 1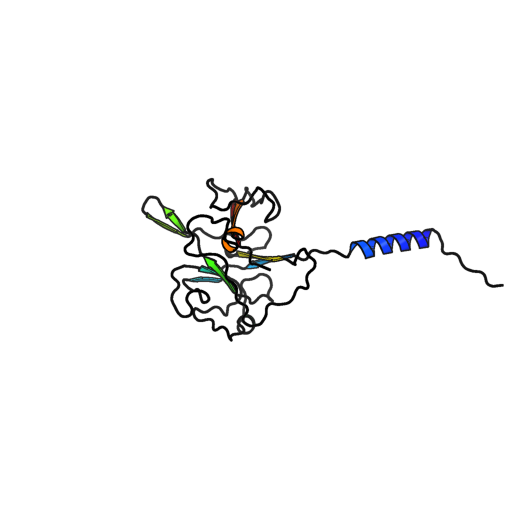
ATOM 1378 N N . GLY A 1 180 ? -8.919 18.789 1.765 1.00 60.09 180 GLY A N 1
ATOM 1379 C CA . GLY A 1 180 ? -8.625 19.997 2.553 1.00 60.09 180 GLY A CA 1
ATOM 1380 C C . GLY A 1 180 ? -7.188 20.537 2.418 1.00 60.09 180 GLY A C 1
ATOM 1381 O O . GLY A 1 180 ? -6.826 21.457 3.140 1.00 60.09 180 GLY A O 1
ATOM 1382 N N . GLY A 1 181 ? -6.369 19.978 1.516 1.00 58.88 181 GLY A N 1
ATOM 1383 C CA . GLY A 1 181 ? -4.961 20.326 1.291 1.00 58.88 181 GLY A CA 1
ATOM 1384 C C . GLY A 1 181 ? -4.226 19.254 0.472 1.00 58.88 181 GLY A C 1
ATOM 1385 O O . GLY A 1 181 ? -4.833 18.267 0.050 1.00 58.88 181 GLY A O 1
ATOM 1386 N N . THR A 1 182 ? -2.918 19.426 0.248 1.00 56.00 182 THR A N 1
ATOM 1387 C CA . THR A 1 182 ? -2.064 18.382 -0.350 1.00 56.00 182 THR A CA 1
ATOM 1388 C C . THR A 1 182 ? -1.894 17.198 0.616 1.00 56.00 182 THR A C 1
ATOM 1390 O O . THR A 1 182 ? -1.954 17.368 1.836 1.00 56.00 182 THR A O 1
ATOM 1393 N N . SER A 1 183 ? -1.686 15.983 0.094 1.00 51.00 183 SER A N 1
ATOM 1394 C CA . SER A 1 183 ? -1.278 14.826 0.912 1.00 51.00 183 SER A CA 1
ATOM 1395 C C . SER A 1 183 ? -0.001 15.163 1.692 1.00 51.00 183 SER A C 1
ATOM 1397 O O . SER A 1 183 ? 0.930 15.726 1.118 1.00 51.00 183 SER A O 1
ATOM 1399 N N . GLY A 1 184 ? 0.008 14.917 3.007 1.00 48.38 184 GLY A N 1
ATOM 1400 C CA . GLY A 1 184 ? 1.095 15.325 3.906 1.00 48.38 184 GLY A CA 1
ATOM 1401 C C . GLY A 1 184 ? 1.147 16.819 4.273 1.00 48.38 184 GLY A C 1
ATOM 1402 O O . GLY A 1 184 ? 2.101 17.242 4.925 1.00 48.38 184 GLY A O 1
ATOM 1403 N N . ALA A 1 185 ? 0.154 17.639 3.892 1.00 47.12 185 ALA A N 1
ATOM 1404 C CA . ALA A 1 185 ? 0.031 19.006 4.409 1.00 47.12 185 ALA A CA 1
ATOM 1405 C C . ALA A 1 185 ? -0.230 18.981 5.933 1.00 47.12 185 ALA A C 1
ATOM 1407 O O . ALA A 1 185 ? -1.190 18.333 6.368 1.00 47.12 185 ALA A O 1
ATOM 1408 N N . PRO A 1 186 ? 0.567 19.694 6.752 1.00 43.59 186 PRO A N 1
ATOM 1409 C CA . PRO A 1 186 ? 0.392 19.715 8.201 1.00 43.59 186 PRO A CA 1
ATOM 1410 C C . PRO A 1 186 ? -1.033 20.128 8.606 1.00 43.59 186 PRO A C 1
ATOM 1412 O O . PRO A 1 186 ? -1.541 21.146 8.142 1.00 43.59 186 PRO A O 1
ATOM 1415 N N . GLY A 1 187 ? -1.666 19.350 9.492 1.00 52.94 187 GLY A N 1
ATOM 1416 C CA . GLY A 1 187 ? -2.906 19.733 10.186 1.00 52.94 187 GLY A CA 1
ATOM 1417 C C . GLY A 1 187 ? -4.200 19.039 9.744 1.00 52.94 187 GLY A C 1
ATOM 1418 O O . GLY A 1 187 ? -5.238 19.300 10.344 1.00 52.94 187 GLY A O 1
ATOM 1419 N N . THR A 1 188 ? -4.168 18.153 8.744 1.00 65.81 188 THR A N 1
ATOM 1420 C CA . THR A 1 188 ? -5.375 17.434 8.263 1.00 65.81 188 THR A CA 1
ATOM 1421 C C . THR A 1 188 ? -5.301 15.910 8.395 1.00 65.81 188 THR A C 1
ATOM 1423 O O . THR A 1 188 ? -6.341 15.252 8.377 1.00 65.81 188 THR A O 1
ATOM 1426 N N . ASP A 1 189 ? -4.101 15.353 8.576 1.00 82.25 189 ASP A N 1
ATOM 1427 C CA . ASP A 1 189 ? -3.879 13.927 8.832 1.00 82.25 189 ASP A CA 1
ATOM 1428 C C . ASP A 1 189 ? -3.992 13.583 10.322 1.00 82.25 189 ASP A C 1
ATOM 1430 O O . ASP A 1 189 ? -3.636 14.374 11.200 1.00 82.25 189 ASP A O 1
ATOM 1434 N N . THR A 1 190 ? -4.447 12.366 10.611 1.00 86.81 190 THR A N 1
ATOM 1435 C CA . THR A 1 190 ? -4.547 11.800 11.955 1.00 86.81 190 THR A CA 1
ATOM 1436 C C . THR A 1 190 ? -3.729 10.515 12.065 1.00 86.81 190 THR A C 1
ATOM 1438 O O . THR A 1 190 ? -3.691 9.693 11.155 1.00 86.81 190 THR A O 1
ATOM 1441 N N . ARG A 1 191 ? -3.091 10.302 13.223 1.00 88.50 191 ARG A N 1
ATOM 1442 C CA . ARG A 1 191 ? -2.336 9.064 13.518 1.00 88.50 191 ARG A CA 1
ATOM 1443 C C . ARG A 1 191 ? -3.225 7.878 13.883 1.00 88.50 191 ARG A C 1
ATOM 1445 O O . ARG A 1 191 ? -2.798 6.734 13.818 1.00 88.50 191 ARG A O 1
ATOM 1452 N N . ASN A 1 192 ? -4.463 8.168 14.262 1.00 88.62 192 ASN A N 1
ATOM 1453 C CA . ASN A 1 192 ? -5.487 7.184 14.575 1.00 88.62 192 ASN A CA 1
ATOM 1454 C C . ASN A 1 192 ? -6.597 7.255 13.525 1.00 88.62 192 ASN A C 1
ATOM 1456 O O . ASN A 1 192 ? -6.729 8.269 12.830 1.00 88.62 192 ASN A O 1
ATOM 1460 N N . LEU A 1 193 ? -7.420 6.208 13.451 1.00 89.31 193 LEU A N 1
ATOM 1461 C CA . LEU A 1 193 ? -8.655 6.255 12.672 1.00 89.31 193 LEU A CA 1
ATOM 1462 C C . LEU A 1 193 ? -9.500 7.470 13.104 1.00 89.31 193 LEU A C 1
ATOM 1464 O O . LEU A 1 193 ? -9.613 7.723 14.309 1.00 89.31 193 LEU A O 1
ATOM 1468 N N . PRO A 1 194 ? -10.085 8.228 12.157 1.00 88.69 194 PRO A N 1
ATOM 1469 C CA . PRO A 1 194 ? -10.942 9.361 12.479 1.00 88.69 194 PRO A CA 1
ATOM 1470 C C . PRO A 1 194 ? -12.072 8.973 13.438 1.00 88.69 194 PRO A C 1
ATOM 1472 O O . PRO A 1 194 ? -12.768 7.983 13.224 1.00 88.69 194 PRO A O 1
ATOM 1475 N N . ALA A 1 195 ? -12.264 9.773 14.489 1.00 87.56 195 ALA A N 1
ATOM 1476 C CA . ALA A 1 195 ? -13.286 9.521 15.508 1.00 87.56 195 ALA A CA 1
ATOM 1477 C C . ALA A 1 195 ? -14.715 9.824 15.024 1.00 87.56 195 ALA A C 1
ATOM 1479 O O . ALA A 1 195 ? -15.682 9.336 15.601 1.00 87.56 195 ALA A O 1
ATOM 1480 N N . ASN A 1 196 ? -14.845 10.631 13.969 1.00 88.00 196 ASN A N 1
ATOM 1481 C CA . ASN A 1 196 ? -16.120 11.035 13.388 1.00 88.00 196 ASN A CA 1
ATOM 1482 C C . ASN A 1 196 ? -16.296 10.417 12.000 1.00 88.00 196 ASN A C 1
ATOM 1484 O O . ASN A 1 196 ? -15.322 10.097 11.316 1.00 88.00 196 ASN A O 1
ATOM 1488 N N . ALA A 1 197 ? -17.550 10.295 11.563 1.00 89.50 197 ALA A N 1
ATOM 1489 C CA . ALA A 1 197 ? -17.863 9.829 10.220 1.00 89.50 197 ALA A CA 1
ATOM 1490 C C . ALA A 1 197 ? -17.322 10.798 9.155 1.00 89.50 197 ALA A C 1
ATOM 1492 O O . ALA A 1 197 ? -17.550 12.007 9.217 1.00 89.50 197 ALA A O 1
ATOM 1493 N N . CYS A 1 198 ? -16.643 10.246 8.151 1.00 89.81 198 CYS A N 1
ATOM 1494 C CA . CYS A 1 198 ? -16.073 11.000 7.041 1.00 89.81 198 CYS A CA 1
ATOM 1495 C C . CYS A 1 198 ? -16.989 10.898 5.824 1.00 89.81 198 CYS A C 1
ATOM 1497 O O . CYS A 1 198 ? -17.177 9.806 5.285 1.00 89.81 198 CYS A O 1
ATOM 1499 N N . ALA A 1 199 ? -17.555 12.022 5.381 1.00 89.56 199 ALA A N 1
ATOM 1500 C CA . ALA A 1 199 ? -18.531 12.043 4.289 1.00 89.56 199 ALA A CA 1
ATOM 1501 C C . ALA A 1 199 ? -17.966 11.500 2.960 1.00 89.56 199 ALA A C 1
ATOM 1503 O O . ALA A 1 199 ? -18.698 10.869 2.201 1.00 89.56 199 ALA A O 1
ATOM 1504 N N . GLY A 1 200 ? -16.670 11.697 2.695 1.00 87.69 200 GLY A N 1
ATOM 1505 C CA . GLY A 1 200 ? -15.960 11.126 1.542 1.00 87.69 200 GLY A CA 1
ATOM 1506 C C . GLY A 1 200 ? -15.270 9.790 1.816 1.00 87.69 200 GLY A C 1
ATOM 1507 O O . GLY A 1 200 ? -14.609 9.255 0.933 1.00 87.69 200 GLY A O 1
ATOM 1508 N N . GLY A 1 201 ? -15.396 9.246 3.027 1.00 90.31 201 GLY A N 1
ATOM 1509 C CA . GLY A 1 201 ? -14.652 8.072 3.478 1.00 90.31 201 GLY A CA 1
ATOM 1510 C C . GLY A 1 201 ? -13.325 8.405 4.165 1.00 90.31 201 GLY A C 1
ATOM 1511 O O . GLY A 1 201 ? -12.974 9.563 4.384 1.00 90.31 201 GLY A O 1
ATOM 1512 N N . ILE A 1 202 ? -12.611 7.355 4.564 1.00 91.44 202 ILE A N 1
ATOM 1513 C CA . ILE A 1 202 ? -11.313 7.445 5.237 1.00 91.44 202 ILE A CA 1
ATOM 1514 C C . ILE A 1 202 ? -10.252 6.991 4.243 1.00 91.44 202 ILE A C 1
ATOM 1516 O O . ILE A 1 202 ? -10.393 5.933 3.632 1.00 91.44 202 ILE A O 1
ATOM 1520 N N . ARG A 1 203 ? -9.179 7.763 4.109 1.00 90.56 203 ARG A N 1
ATOM 1521 C CA . ARG A 1 203 ? -7.999 7.371 3.339 1.00 90.56 203 ARG A CA 1
ATOM 1522 C C . ARG A 1 203 ? -6.888 6.971 4.298 1.00 90.56 203 ARG A C 1
ATOM 1524 O O . ARG A 1 203 ? -6.554 7.744 5.188 1.00 90.56 203 ARG A O 1
ATOM 1531 N N . SER A 1 204 ? -6.316 5.788 4.109 1.00 91.56 204 SER A N 1
ATOM 1532 C CA . SER A 1 204 ? -5.048 5.397 4.728 1.00 91.56 204 SER A CA 1
ATOM 1533 C C . SER A 1 204 ? -3.894 5.812 3.819 1.00 91.56 204 SER A C 1
ATOM 1535 O O . SER A 1 204 ? -3.883 5.447 2.643 1.00 91.56 204 SER A O 1
ATOM 1537 N N . GLU A 1 205 ? -2.930 6.548 4.354 1.00 90.25 205 GLU A N 1
ATOM 1538 C CA . GLU A 1 205 ? -1.717 6.960 3.650 1.00 90.25 205 GLU A CA 1
ATOM 1539 C C . GLU A 1 205 ? -0.523 6.201 4.223 1.00 90.25 205 GLU A C 1
ATOM 1541 O O . GLU A 1 205 ? -0.281 6.210 5.431 1.00 90.25 205 GLU A O 1
ATOM 1546 N N . ILE A 1 206 ? 0.193 5.521 3.332 1.00 92.12 206 ILE A N 1
ATOM 1547 C CA . ILE A 1 206 ? 1.342 4.676 3.645 1.00 92.12 206 ILE A CA 1
ATOM 1548 C C . ILE A 1 206 ? 2.506 5.228 2.835 1.00 92.12 206 ILE A C 1
ATOM 1550 O O . ILE A 1 206 ? 2.488 5.166 1.606 1.00 92.12 206 ILE A O 1
ATOM 1554 N N . VAL A 1 207 ? 3.487 5.810 3.519 1.00 89.94 207 VAL A N 1
ATOM 1555 C CA . VAL A 1 207 ? 4.652 6.421 2.877 1.00 89.94 207 VAL A CA 1
ATOM 1556 C C . VAL A 1 207 ? 5.850 5.516 3.075 1.00 89.94 207 VAL A C 1
ATOM 1558 O O . VAL A 1 207 ? 6.313 5.321 4.189 1.00 89.94 207 VAL A O 1
ATOM 1561 N N . PHE A 1 208 ? 6.379 4.964 1.996 1.00 89.06 208 PHE A N 1
ATOM 1562 C CA . PHE A 1 208 ? 7.609 4.196 2.083 1.00 89.06 208 PHE A CA 1
ATOM 1563 C C . PHE A 1 208 ? 8.834 5.125 2.139 1.00 89.06 208 PHE A C 1
ATOM 1565 O O . PHE A 1 208 ? 8.812 6.183 1.505 1.00 89.06 208 PHE A O 1
ATOM 1572 N N . PRO A 1 209 ? 9.909 4.758 2.863 1.00 76.88 209 PRO A N 1
ATOM 1573 C CA . PRO A 1 209 ? 11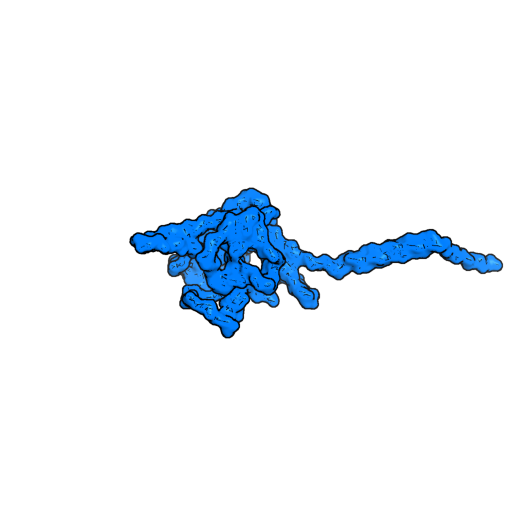.151 5.524 2.846 1.00 76.88 209 PRO A CA 1
ATOM 1574 C C . PRO A 1 209 ? 11.747 5.574 1.432 1.00 76.88 209 PRO A C 1
ATOM 1576 O O . PRO A 1 209 ? 11.771 4.554 0.739 1.00 76.88 209 PRO A O 1
ATOM 1579 N N . SER A 1 210 ? 12.241 6.749 1.031 1.00 64.06 210 SER A N 1
ATOM 1580 C CA . SER A 1 210 ? 12.860 7.029 -0.275 1.00 64.06 210 SER A CA 1
ATOM 1581 C C . SER A 1 210 ? 14.250 7.627 -0.130 1.00 64.06 210 SER A C 1
ATOM 1583 O O . SER A 1 210 ? 14.368 8.546 0.714 1.00 64.06 210 SER A O 1
#

Sequence (210 aa):
MSRTLEPSKTFIMHLQLLLILVTAAYKANALLRFACSQLVVERFDPLVTPGMVSPHLHQIVGGDAFDIGMHADNDLPTMSTCTTCTYSEDFSNYWTAVLYFKHQNGTFQRVPQRPGELLGAANGGMTLYYMQPTNGGKVTSFKKGFRMIIGDPMLRTFNSSSGDANNLNFRCLSAGGGNGGTSGAPGTDTRNLPANACAGGIRSEIVFPS

Radius of gyration: 23.64 Å; Cα contacts (8 Å, |Δi|>4): 329; chains: 1; bounding box: 57×70×65 Å

Mean predicted aligned error: 9.38 Å

Organism: Coprinellus micaceus (NCBI:txid71717)

Foldseek 3Di:
DDDDDDDDPVVVVVVVVVVVVVVVPPDDFDKDKAFFAFPDWAQADLPPQAPDRHPFIKGKFFFPLDDNHPDLQDQQLVVGPAGSIPDGSTRDMDIDTWDWDQDPVRDIDTDFADIDPPHPDGHGGDMDMDGDDPVPDDDDDDDGSDDDDADDPPDDDQDPVDPRLVQKWKFQAAAVRHRVDDVVDPDGIDSDDDPDHRNNDMDIGGDDDD

Solvent-accessible surface area (backbone atoms only — not comparable to full-atom values): 13048 Å² total; per-residue (Å²): 136,86,80,83,83,76,81,51,70,69,58,54,51,53,53,51,53,50,51,52,59,62,62,70,65,78,75,78,82,63,66,52,75,47,32,17,15,51,72,48,75,42,43,53,31,39,86,86,33,55,67,38,81,29,97,54,51,22,43,31,27,23,17,64,56,70,55,41,49,59,57,66,88,49,54,41,48,80,66,26,88,51,47,40,28,75,53,87,84,45,25,54,72,48,70,45,79,64,57,64,47,73,46,95,89,70,49,75,43,75,59,83,60,64,50,58,83,97,49,74,90,48,53,28,45,50,68,50,75,52,73,64,59,90,85,70,58,87,87,73,80,80,58,88,51,69,80,85,85,80,64,60,96,82,65,85,65,87,43,88,88,36,72,46,50,69,33,41,38,26,33,64,16,38,66,91,54,42,64,93,58,63,91,89,45,90,88,62,66,32,81,53,80,70,92,62,90,35,74,41,37,75,45,79,47,79,58,77,93,129

Secondary structure (DSSP, 8-state):
-----PPPHHHHHHHHHHHHHHHTTS----EEEEEE---EEES--TTTSTTS--SS-EEEEEBS---SS--TT--HHHH-S-BSBSSTT---EEEEEPPEEE-TTS-EEEPPP-PPTTS-S--S-EEEEEE--TT-PPP-PPPTT-----S-TT--S--TT-HHHHTEEEEEPPGGG--SSSTT-TTSEESS--SS--TT-EEEEE----

pLDDT: mean 84.66, std 13.45, range [43.59, 97.62]

InterPro domains:
  IPR018535 Domain of unknown function DUF1996 [PF09362] (45-210)